Protein AF-A0A6M1KT67-F1 (afdb_monomer_lite)

Foldseek 3Di:
DVCLVVLLVQLLVLLVLCLVCLQAVPLVSLCSNLVSLVSLLVSLQVLADPQQRCLLNVLSVLVSVLSVVPRDPDPDDPPPPPPDDDAQDLVLLLVQLCSQFVSLLSSLVSCVVSGPLPQQDQDPVLVVVLVVQLCVLVVLLVVLLVLLVVQVVVPDDPDPPDNANDSSSLVSNLVRLSSQLNSLSVVLRSCVSVVLNLLSLLSNLSNVLSSVSSLVSNVVGPGPVSSDRDPVQVVVFVPDPPTPRSRVSVSSSSNSSSSSSNSCSSRVVVVVVPDDPD

Secondary structure (DSSP, 8-state):
-TTTTHHHHHHHHHHHHHHHHHHHT-GGGGHHHHHHHHHHHHHHHHH--SSSTTHHHHHHHHHHHHHHHHS-SS---S-----------HHHHHHHHHHHHHHHHHHHHHHHHHS--TT----HHHHHHHHHHHHHHHHHHHHHHHHHHHHHHHH--S-TT--PPPHHHHHHHHHHHHHHHHHHHHHHHHHHHTT-HHHHHHHHHHHHHHHHHHHHHHHTS---GGG-S-HHHHHHHTS-TTSTTHHHHHHHHHHHHHHHHHHHHHHHHHHTTS----

Sequence (278 aa):
MRYRPILPAAAGALAAAHVLGILTGVPLLRQAEVAALLLLAAYALTARSPDLPWALPVALTVLVVDAWITMPAEPADREWQVLRPGAVDPTLGFVTGLRLSWAALFLVLILLLTGRWRDARPGRFALAGAVLAATLVVGYAAVRLVEIHFAVRATQSPGPGDTGPSGVATVGAMLAPLALAVGAVVLAALLAGRRHRIAAGGAVLLVLVAVTHLDAALASLSLPSAAGPGVLLTAAFRANASLPASGPAVFAAVELAAYLLLVVGLLGRHSKRAEPVG

Radius of gyration: 20.53 Å; chains: 1; bounding box: 49×38×65 Å

Organism: NCBI:txid2499994

pLDDT: mean 79.12, std 18.05, range [28.39, 97.75]

Structure (mmCIF, N/CA/C/O backbone):
data_AF-A0A6M1KT67-F1
#
_entry.id   AF-A0A6M1KT67-F1
#
loop_
_atom_site.group_PDB
_atom_site.id
_atom_site.type_symbol
_atom_site.label_atom_id
_atom_site.label_alt_id
_atom_site.label_comp_id
_atom_site.label_asym_id
_atom_site.label_entity_id
_atom_site.label_seq_id
_atom_site.pdbx_PDB_ins_code
_atom_site.Cartn_x
_atom_site.Cartn_y
_atom_site.Cartn_z
_atom_site.occupancy
_atom_site.B_iso_or_equiv
_atom_site.auth_seq_id
_atom_site.auth_comp_id
_atom_site.auth_asym_id
_atom_site.auth_atom_id
_atom_site.pdbx_PDB_model_num
ATOM 1 N N . MET A 1 1 ? -7.184 13.133 27.666 1.00 54.88 1 MET A N 1
ATOM 2 C CA . MET A 1 1 ? -6.118 13.733 26.823 1.00 54.88 1 MET A CA 1
ATOM 3 C C . MET A 1 1 ? -6.748 14.524 25.681 1.00 54.88 1 MET A C 1
ATOM 5 O O . MET A 1 1 ? -7.225 13.924 24.725 1.00 54.88 1 MET A O 1
ATOM 9 N N . ARG A 1 2 ? -6.781 15.858 25.803 1.00 63.78 2 ARG A N 1
ATOM 10 C CA . ARG A 1 2 ? -7.519 16.792 24.925 1.00 63.78 2 ARG A CA 1
ATOM 11 C C . ARG A 1 2 ? -6.962 16.901 23.489 1.00 63.78 2 ARG A C 1
ATOM 13 O O . ARG A 1 2 ? -7.667 17.365 22.607 1.00 63.78 2 ARG A O 1
ATOM 20 N N . TYR A 1 3 ? -5.741 16.414 23.244 1.00 67.56 3 TYR A N 1
ATOM 21 C CA . TYR A 1 3 ? -5.026 16.552 21.963 1.00 67.56 3 TYR A CA 1
ATOM 22 C C . TYR A 1 3 ? -5.073 15.318 21.047 1.00 67.56 3 TYR A C 1
ATOM 24 O O . TYR A 1 3 ? -4.569 15.357 19.929 1.00 67.56 3 TYR A O 1
ATOM 32 N N . ARG A 1 4 ? -5.709 14.223 21.484 1.00 73.00 4 ARG A N 1
ATOM 33 C CA . ARG A 1 4 ? -5.827 12.982 20.696 1.00 73.00 4 ARG A CA 1
ATOM 34 C C . ARG A 1 4 ? -6.365 13.166 19.262 1.00 73.00 4 ARG A C 1
ATOM 36 O O . ARG A 1 4 ? -5.823 12.506 18.384 1.00 73.00 4 ARG A O 1
ATOM 43 N N . PRO A 1 5 ? -7.376 14.014 18.979 1.00 80.00 5 PRO A N 1
ATOM 44 C CA . PRO A 1 5 ? -7.859 14.195 17.606 1.00 80.00 5 PRO A CA 1
ATOM 45 C C . PRO A 1 5 ? -6.973 15.120 16.756 1.00 80.00 5 PRO A C 1
ATOM 47 O O . PRO A 1 5 ? -7.071 15.090 15.534 1.00 80.00 5 PRO A O 1
ATOM 50 N N . ILE A 1 6 ? -6.091 15.912 17.376 1.00 89.25 6 ILE A N 1
ATOM 51 C CA . ILE A 1 6 ? -5.221 16.861 16.665 1.00 89.25 6 ILE A CA 1
ATOM 52 C C . ILE A 1 6 ? -4.076 16.128 15.962 1.00 89.25 6 ILE A C 1
ATOM 54 O O . ILE A 1 6 ? -3.718 16.493 14.849 1.00 89.25 6 ILE A O 1
ATOM 58 N N . LEU A 1 7 ? -3.550 15.056 16.563 1.00 91.56 7 LEU A N 1
ATOM 59 C CA . LEU A 1 7 ? -2.448 14.272 15.994 1.00 91.56 7 LEU A CA 1
ATOM 60 C C . LEU A 1 7 ? -2.743 13.710 14.586 1.00 91.56 7 LEU A C 1
ATOM 62 O O . LEU A 1 7 ? -1.958 13.990 13.683 1.00 91.56 7 LEU A O 1
ATOM 66 N N . PRO A 1 8 ? -3.852 12.978 14.336 1.00 91.31 8 PRO A N 1
ATOM 67 C CA . PRO A 1 8 ? -4.143 12.472 12.994 1.00 91.31 8 PRO A CA 1
ATOM 68 C C . PRO A 1 8 ? -4.483 13.588 11.995 1.00 91.31 8 PRO A C 1
ATOM 70 O O . PRO A 1 8 ? -4.179 13.450 10.814 1.00 91.31 8 PRO A O 1
ATOM 73 N N . ALA A 1 9 ? -5.073 14.701 12.448 1.00 92.75 9 ALA A N 1
ATOM 74 C CA . ALA A 1 9 ? -5.339 15.854 11.587 1.00 92.75 9 ALA A CA 1
ATOM 75 C C . ALA A 1 9 ? -4.035 16.539 11.142 1.00 92.75 9 ALA A C 1
ATOM 77 O O . ALA A 1 9 ? -3.851 16.810 9.957 1.00 92.75 9 ALA A O 1
ATOM 78 N N . ALA A 1 10 ? -3.103 16.753 12.073 1.00 93.94 10 ALA A N 1
ATOM 79 C CA . ALA A 1 10 ? -1.781 17.296 11.782 1.00 93.94 10 ALA A CA 1
ATOM 80 C C . ALA A 1 10 ? -0.956 16.347 10.895 1.00 93.94 10 ALA A C 1
ATOM 82 O O . ALA A 1 10 ? -0.312 16.805 9.956 1.00 93.94 10 ALA A O 1
ATOM 83 N N . ALA A 1 11 ? -1.041 15.030 11.119 1.00 94.31 11 ALA A N 1
ATOM 84 C CA . ALA A 1 11 ? -0.435 14.038 10.230 1.00 94.31 11 ALA A CA 1
ATOM 85 C C . ALA A 1 11 ? -1.000 14.126 8.802 1.00 94.31 11 ALA A C 1
ATOM 87 O O . ALA A 1 11 ? -0.239 14.110 7.841 1.00 94.31 11 ALA A O 1
ATOM 88 N N . GLY A 1 12 ? -2.321 14.288 8.656 1.00 94.44 12 GLY A N 1
ATOM 89 C CA . GLY A 1 12 ? -2.962 14.505 7.356 1.00 94.44 12 GLY A CA 1
ATOM 90 C C . GLY A 1 12 ? -2.504 15.791 6.661 1.00 94.44 12 GLY A C 1
ATOM 91 O O . GLY A 1 12 ? -2.232 15.777 5.463 1.00 94.44 12 GLY A O 1
ATOM 92 N N . ALA A 1 13 ? -2.358 16.889 7.407 1.00 95.00 13 ALA A N 1
ATOM 93 C CA . ALA A 1 13 ? -1.845 18.149 6.870 1.00 95.00 13 ALA A CA 1
ATOM 94 C C . ALA A 1 13 ? -0.388 18.025 6.391 1.00 95.00 13 ALA A C 1
ATOM 96 O O . ALA A 1 13 ? -0.050 18.514 5.315 1.00 95.00 13 ALA A O 1
ATOM 97 N N . LEU A 1 14 ? 0.464 17.329 7.150 1.00 94.25 14 LEU A N 1
ATOM 98 C CA . LEU A 1 14 ? 1.851 17.069 6.761 1.00 94.25 14 LEU A CA 1
ATOM 99 C C . LEU A 1 14 ? 1.953 16.119 5.564 1.00 94.25 14 LEU A C 1
ATOM 101 O O . LEU A 1 14 ? 2.764 16.359 4.675 1.00 94.25 14 LEU A O 1
ATOM 105 N N . ALA A 1 15 ? 1.091 15.105 5.478 1.00 92.38 15 ALA A N 1
ATOM 106 C CA . ALA A 1 15 ? 1.007 14.253 4.297 1.00 92.38 15 ALA A CA 1
ATOM 107 C C . ALA A 1 15 ? 0.642 15.065 3.041 1.00 92.38 15 ALA A C 1
ATOM 109 O O . ALA A 1 15 ? 1.284 14.927 2.003 1.00 92.38 15 ALA A O 1
ATOM 110 N N . ALA A 1 16 ? -0.331 15.977 3.142 1.00 93.00 16 ALA A N 1
ATOM 111 C CA . ALA A 1 16 ? -0.674 16.880 2.044 1.00 93.00 16 ALA A CA 1
ATOM 112 C C . ALA A 1 16 ? 0.488 17.822 1.680 1.00 93.00 16 ALA A C 1
ATOM 114 O O . ALA A 1 16 ? 0.762 18.037 0.499 1.00 93.00 16 ALA A O 1
ATOM 115 N N . ALA A 1 17 ? 1.203 18.345 2.681 1.00 91.56 17 ALA A N 1
ATOM 116 C CA . ALA A 1 17 ? 2.388 19.171 2.469 1.00 91.56 17 ALA A CA 1
ATOM 117 C C . ALA A 1 17 ? 3.508 18.395 1.754 1.00 91.56 17 ALA A C 1
ATOM 119 O O . ALA A 1 17 ? 4.118 18.930 0.832 1.00 91.56 17 ALA A O 1
ATOM 120 N N . HIS A 1 18 ? 3.732 17.128 2.116 1.00 89.62 18 HIS A N 1
ATOM 121 C CA . HIS A 1 18 ? 4.683 16.244 1.443 1.00 89.62 18 HIS A CA 1
ATOM 122 C C . HIS A 1 18 ? 4.312 16.018 -0.029 1.00 89.62 18 HIS A C 1
ATOM 124 O O . HIS A 1 18 ? 5.144 16.219 -0.914 1.00 89.62 18 HIS A O 1
ATOM 130 N N . VAL A 1 19 ? 3.046 15.692 -0.309 1.00 87.00 19 VAL A N 1
ATOM 131 C CA . VAL A 1 19 ? 2.533 15.521 -1.681 1.00 87.00 19 VAL A CA 1
ATOM 132 C C . VAL A 1 19 ? 2.724 16.798 -2.501 1.00 87.00 19 VAL A C 1
ATOM 134 O O . VAL A 1 19 ? 3.195 16.742 -3.637 1.00 87.00 19 VAL A O 1
ATOM 137 N N . LEU A 1 20 ? 2.421 17.962 -1.920 1.00 87.31 20 LEU A N 1
ATOM 138 C CA . LEU A 1 20 ? 2.659 19.253 -2.564 1.00 87.31 20 LEU A CA 1
ATOM 139 C C . LEU A 1 20 ? 4.156 19.497 -2.808 1.00 87.31 20 LEU A C 1
ATOM 141 O O . LEU A 1 20 ? 4.532 20.001 -3.865 1.00 87.31 20 LEU A O 1
ATOM 145 N N . GLY A 1 21 ? 5.011 19.094 -1.870 1.00 83.50 21 GLY A N 1
ATOM 146 C CA . GLY A 1 21 ? 6.464 19.096 -2.014 1.00 83.50 21 GLY A CA 1
ATOM 147 C C . GLY A 1 21 ? 6.953 18.277 -3.201 1.00 83.50 21 GLY A C 1
ATOM 148 O O . GLY A 1 21 ? 7.792 18.754 -3.963 1.00 83.50 21 GLY A O 1
ATOM 149 N N . ILE A 1 22 ? 6.393 17.084 -3.414 1.00 80.75 22 ILE A N 1
ATOM 150 C CA . ILE A 1 22 ? 6.696 16.262 -4.592 1.00 80.75 22 ILE A CA 1
ATOM 151 C C . ILE A 1 22 ? 6.223 16.964 -5.868 1.00 80.75 22 ILE A C 1
ATOM 153 O O . ILE A 1 22 ? 7.010 17.105 -6.802 1.00 80.75 22 ILE A O 1
ATOM 157 N N . LEU A 1 23 ? 4.976 17.453 -5.899 1.00 82.56 23 LEU A N 1
ATOM 158 C CA . LEU A 1 23 ? 4.408 18.136 -7.070 1.00 82.56 23 LEU A CA 1
ATOM 159 C C . LEU A 1 23 ? 5.218 19.364 -7.495 1.00 82.56 23 LEU A C 1
ATOM 161 O O . LEU A 1 23 ? 5.348 19.628 -8.688 1.00 82.56 23 LEU A O 1
ATOM 165 N N . THR A 1 24 ? 5.734 20.114 -6.523 1.00 81.69 24 THR A N 1
ATOM 166 C CA . THR A 1 24 ? 6.454 21.379 -6.738 1.00 81.69 24 THR A CA 1
ATOM 167 C C . THR A 1 24 ? 7.973 21.216 -6.793 1.00 81.69 24 THR A C 1
ATOM 169 O O . THR A 1 24 ? 8.673 22.159 -7.150 1.00 81.69 24 THR A O 1
ATOM 172 N N . GLY A 1 25 ? 8.500 20.036 -6.451 1.00 73.75 25 GLY A N 1
ATOM 173 C CA . GLY A 1 25 ? 9.938 19.772 -6.386 1.00 73.75 25 GLY A CA 1
ATOM 174 C C . GLY A 1 25 ? 10.656 20.416 -5.192 1.00 73.75 25 GLY A C 1
ATOM 175 O O . GLY A 1 25 ? 11.883 20.491 -5.205 1.00 73.75 25 GLY A O 1
ATOM 176 N N . VAL A 1 26 ? 9.936 20.873 -4.161 1.00 77.56 26 VAL A N 1
ATOM 177 C CA . VAL A 1 26 ? 10.524 21.537 -2.985 1.00 77.56 26 VAL A CA 1
ATOM 178 C C . VAL A 1 26 ? 11.038 20.493 -1.976 1.00 77.56 26 VAL A C 1
ATOM 180 O O . VAL A 1 26 ? 10.234 19.766 -1.386 1.00 77.56 26 VAL A O 1
ATOM 183 N N . PRO A 1 27 ? 12.358 20.419 -1.707 1.00 65.75 27 PRO A N 1
ATOM 184 C CA . PRO A 1 27 ? 12.947 19.351 -0.895 1.00 65.75 27 PRO A CA 1
ATOM 185 C C . PRO A 1 27 ? 12.599 19.450 0.598 1.00 65.75 27 PRO A C 1
ATOM 187 O O . PRO A 1 27 ? 12.441 18.422 1.247 1.00 65.75 27 PRO A O 1
ATOM 190 N N . LEU A 1 28 ? 12.411 20.662 1.140 1.00 65.69 28 LEU A N 1
ATOM 191 C CA . LEU A 1 28 ? 12.072 20.880 2.558 1.00 65.69 28 LEU A CA 1
ATOM 192 C C . LEU A 1 28 ? 10.742 20.227 2.957 1.00 65.69 28 LEU A C 1
ATOM 194 O O . LEU A 1 28 ? 10.590 19.735 4.072 1.00 65.69 28 LEU A O 1
ATOM 198 N N . LEU A 1 29 ? 9.792 20.166 2.024 1.00 70.75 29 LEU A N 1
ATOM 199 C CA . LEU A 1 29 ? 8.493 19.537 2.242 1.00 70.75 29 LEU A CA 1
ATOM 200 C C . LEU A 1 29 ? 8.576 18.004 2.258 1.00 70.75 29 LEU A C 1
ATOM 202 O O . LEU A 1 29 ? 7.635 17.352 2.701 1.00 70.75 29 LEU A O 1
ATOM 206 N N . ARG A 1 30 ? 9.707 17.404 1.863 1.00 67.81 30 ARG A N 1
ATOM 207 C CA . ARG A 1 30 ? 9.882 15.947 1.923 1.00 6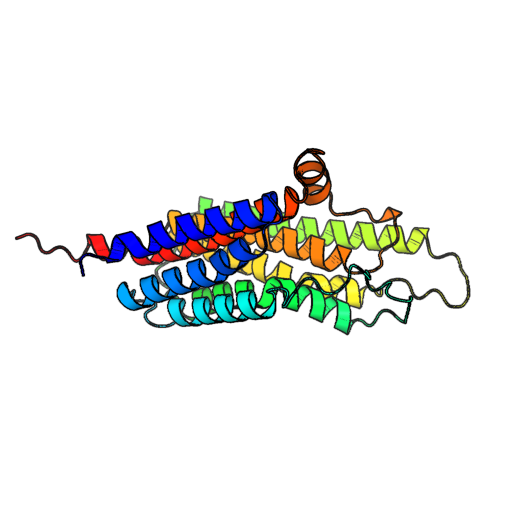7.81 30 ARG A CA 1
ATOM 208 C C . ARG A 1 30 ? 9.947 15.436 3.365 1.00 67.81 30 ARG A C 1
ATOM 210 O O . ARG A 1 30 ? 9.400 14.373 3.631 1.00 67.81 30 ARG A O 1
ATOM 217 N N . GLN A 1 31 ? 10.474 16.228 4.312 1.00 83.50 31 GLN A N 1
ATOM 218 C CA . GLN A 1 31 ? 10.525 15.852 5.741 1.00 83.50 31 GLN A CA 1
ATOM 219 C C . GLN A 1 31 ? 9.125 15.724 6.360 1.00 83.50 31 GLN A C 1
ATOM 221 O O . GLN A 1 31 ? 8.960 15.113 7.418 1.00 83.50 31 GLN A O 1
ATOM 226 N N . ALA A 1 32 ? 8.102 16.270 5.695 1.00 89.31 32 ALA A N 1
ATOM 227 C CA . ALA A 1 32 ? 6.729 16.196 6.162 1.00 89.31 32 ALA A CA 1
ATOM 228 C C . ALA A 1 32 ? 6.172 14.759 6.153 1.00 89.31 32 ALA A C 1
ATOM 230 O O . ALA A 1 32 ? 5.302 14.466 6.964 1.00 89.31 32 ALA A O 1
ATOM 231 N N . GLU A 1 33 ? 6.701 13.842 5.336 1.00 91.38 33 GLU A N 1
ATOM 232 C CA . GLU A 1 33 ? 6.336 12.418 5.401 1.00 91.38 33 GLU A CA 1
ATOM 233 C C . GLU A 1 33 ? 6.792 11.783 6.717 1.00 91.38 33 GLU A C 1
ATOM 235 O O . GLU A 1 33 ? 5.973 11.247 7.465 1.00 91.38 33 GLU A O 1
ATOM 240 N N . VAL A 1 34 ? 8.082 11.914 7.044 1.00 92.31 34 VAL A N 1
ATOM 241 C CA . VAL A 1 34 ? 8.655 11.400 8.296 1.00 92.31 34 VAL A CA 1
ATOM 242 C C . VAL A 1 34 ? 7.898 11.979 9.491 1.00 92.31 34 VAL A C 1
ATOM 244 O O . VAL A 1 34 ? 7.489 11.250 10.395 1.00 92.31 34 VAL A O 1
ATOM 247 N N . ALA A 1 35 ? 7.633 13.287 9.472 1.00 92.81 35 ALA A N 1
ATOM 248 C CA . ALA A 1 35 ? 6.866 13.950 10.518 1.00 92.81 35 ALA A CA 1
ATOM 249 C C . ALA A 1 35 ? 5.402 13.461 10.584 1.00 92.81 35 ALA A C 1
ATOM 251 O O . ALA A 1 35 ? 4.885 13.248 11.683 1.00 92.81 35 ALA A O 1
ATOM 252 N N . ALA A 1 36 ? 4.737 13.215 9.449 1.00 94.00 36 ALA A N 1
ATOM 253 C CA . ALA A 1 36 ? 3.389 12.646 9.415 1.00 94.00 36 ALA A CA 1
ATOM 254 C C . ALA A 1 36 ? 3.350 11.240 10.036 1.00 94.00 36 ALA A C 1
ATOM 256 O O . ALA A 1 36 ? 2.488 10.955 10.872 1.00 94.00 36 ALA A O 1
ATOM 257 N N . LEU A 1 37 ? 4.311 10.380 9.689 1.00 94.94 37 LEU A N 1
ATOM 258 C CA . LEU A 1 37 ? 4.431 9.029 10.239 1.00 94.94 37 LEU A CA 1
ATOM 259 C C . LEU A 1 37 ? 4.756 9.048 11.742 1.00 94.94 37 LEU A C 1
ATOM 261 O O . LEU A 1 37 ? 4.156 8.291 12.508 1.00 94.94 37 LEU A O 1
ATOM 265 N N . LEU A 1 38 ? 5.621 9.961 12.196 1.00 95.44 38 LEU A N 1
ATOM 266 C CA . LEU A 1 38 ? 5.900 10.175 13.621 1.00 95.44 38 LEU A CA 1
ATOM 267 C C . LEU A 1 38 ? 4.650 10.624 14.390 1.00 95.44 38 LEU A C 1
ATOM 269 O O . LEU A 1 38 ? 4.385 10.117 15.483 1.00 95.44 38 LEU A O 1
ATOM 273 N N . LEU A 1 39 ? 3.842 11.525 13.822 1.00 94.94 39 LEU A N 1
ATOM 274 C CA . LEU A 1 39 ? 2.571 11.929 14.428 1.00 94.94 39 LEU A CA 1
ATOM 275 C C . LEU A 1 39 ? 1.567 10.773 14.484 1.00 94.94 39 LEU A C 1
ATOM 277 O O . LEU A 1 39 ? 0.855 10.637 15.484 1.00 94.94 39 LEU A O 1
ATOM 281 N N . LEU A 1 40 ? 1.529 9.904 13.468 1.00 94.00 40 LEU A N 1
ATOM 282 C CA . LEU A 1 40 ? 0.718 8.685 13.511 1.00 94.00 40 LEU A CA 1
ATOM 283 C C . LEU A 1 40 ? 1.212 7.706 14.577 1.00 94.00 40 LEU A C 1
ATOM 285 O O . LEU A 1 40 ? 0.391 7.127 15.292 1.00 94.00 40 LEU A O 1
ATOM 289 N N . ALA A 1 41 ? 2.528 7.550 14.738 1.00 93.38 41 ALA A N 1
ATOM 290 C CA . ALA A 1 41 ? 3.113 6.715 15.783 1.00 93.38 41 ALA A CA 1
ATOM 291 C C . ALA A 1 41 ? 2.773 7.259 17.178 1.00 93.38 41 ALA A C 1
ATOM 293 O O . ALA A 1 41 ? 2.311 6.513 18.045 1.00 93.38 41 ALA A O 1
ATOM 294 N N . ALA A 1 42 ? 2.893 8.574 17.380 1.00 92.69 42 ALA A N 1
ATOM 295 C CA . ALA A 1 42 ? 2.477 9.248 18.607 1.00 92.69 42 ALA A CA 1
ATOM 296 C C . ALA A 1 42 ? 0.969 9.080 18.869 1.00 92.69 42 ALA A C 1
ATOM 298 O O . ALA A 1 42 ? 0.547 8.822 20.002 1.00 92.69 42 ALA A O 1
ATOM 299 N N . TYR A 1 43 ? 0.136 9.161 17.828 1.00 92.06 43 TYR A N 1
ATOM 300 C CA . TYR A 1 43 ? -1.294 8.886 17.944 1.00 92.06 43 TYR A CA 1
ATOM 301 C C . TYR A 1 43 ? -1.558 7.433 18.359 1.00 92.06 43 TYR A C 1
ATOM 303 O O . TYR A 1 43 ? -2.332 7.196 19.285 1.00 92.06 43 TYR A O 1
ATOM 311 N N . ALA A 1 44 ? -0.865 6.457 17.770 1.00 91.19 44 ALA A N 1
ATOM 312 C CA . ALA A 1 44 ? -0.986 5.051 18.150 1.00 91.19 44 ALA A CA 1
ATOM 313 C C . ALA A 1 44 ? -0.557 4.790 19.604 1.00 91.19 44 ALA A C 1
ATOM 315 O O . ALA A 1 44 ? -1.265 4.100 20.344 1.00 91.19 44 ALA A O 1
ATOM 316 N N . LEU A 1 45 ? 0.543 5.406 20.047 1.00 90.88 45 LEU A N 1
ATOM 317 C CA . LEU A 1 45 ? 1.047 5.310 21.420 1.00 90.88 45 LEU A CA 1
ATOM 318 C C . LEU A 1 45 ? 0.115 5.945 22.451 1.00 90.88 45 LEU A C 1
ATOM 320 O O . LEU A 1 45 ? 0.024 5.451 23.575 1.00 90.88 45 LEU A O 1
ATOM 324 N N . THR A 1 46 ? -0.565 7.032 22.087 1.00 89.00 46 THR A N 1
ATOM 325 C CA . THR A 1 46 ? -1.479 7.739 22.992 1.00 89.00 46 THR A CA 1
ATOM 326 C C . THR A 1 46 ? -2.885 7.163 22.965 1.00 89.00 46 THR A C 1
ATOM 328 O O . THR A 1 46 ? -3.569 7.244 23.981 1.00 89.00 46 THR A O 1
ATOM 331 N N . ALA A 1 47 ? -3.348 6.598 21.847 1.00 84.50 47 ALA A N 1
ATOM 332 C CA . ALA A 1 47 ? -4.693 6.046 21.696 1.00 84.50 47 ALA A CA 1
ATOM 333 C C . ALA A 1 47 ? -4.812 4.576 22.127 1.00 84.50 47 ALA A C 1
ATOM 335 O O . ALA A 1 47 ? -5.907 4.214 22.545 1.00 84.50 47 ALA A O 1
ATOM 336 N N . ARG A 1 48 ? -3.722 3.785 22.034 1.00 78.75 48 ARG A N 1
ATOM 337 C CA . ARG A 1 48 ? -3.574 2.340 22.345 1.00 78.75 48 ARG A CA 1
ATOM 338 C C . ARG A 1 48 ? -4.858 1.511 22.248 1.00 78.75 48 ARG A C 1
ATOM 340 O O . ARG A 1 48 ? -5.715 1.550 23.127 1.00 78.75 48 ARG A O 1
ATOM 347 N N . SER A 1 49 ? -4.946 0.655 21.231 1.00 75.25 49 SER A N 1
ATOM 348 C CA . SER A 1 49 ? -5.979 -0.384 21.211 1.00 75.25 49 SER A CA 1
ATOM 349 C C . SER A 1 49 ? -5.617 -1.513 22.190 1.00 75.25 49 SER A C 1
ATOM 351 O O . SER A 1 49 ? -4.466 -1.950 22.183 1.00 75.25 49 SER A O 1
ATOM 353 N N . PRO A 1 50 ? -6.568 -2.027 22.993 1.00 72.62 50 PRO A N 1
ATOM 354 C CA . PRO A 1 50 ? -6.328 -3.181 23.863 1.00 72.62 50 PRO A CA 1
ATOM 355 C C . PRO A 1 50 ? -5.971 -4.452 23.079 1.00 72.62 50 PRO A C 1
ATOM 357 O O . PRO A 1 50 ? -5.259 -5.307 23.596 1.00 72.62 50 PRO A O 1
ATOM 360 N N . ASP A 1 51 ? -6.414 -4.558 21.824 1.00 74.69 51 ASP A N 1
ATOM 361 C CA . ASP A 1 51 ? -6.130 -5.716 20.974 1.00 74.69 51 ASP A CA 1
ATOM 362 C C . ASP A 1 51 ? -4.727 -5.663 20.351 1.00 74.69 51 ASP A C 1
ATOM 364 O O . ASP A 1 51 ? -4.150 -6.705 20.053 1.00 74.69 51 ASP A O 1
ATOM 368 N N . LEU A 1 52 ? -4.185 -4.459 20.137 1.00 77.19 52 LEU A N 1
ATOM 369 C CA . LEU A 1 52 ? -2.954 -4.196 19.378 1.00 77.19 52 LEU A CA 1
ATOM 370 C C . LEU A 1 52 ? -2.120 -3.082 20.052 1.00 77.19 52 LEU A C 1
ATOM 372 O O . LEU A 1 52 ? -1.852 -2.053 19.425 1.00 77.19 52 LEU A O 1
ATOM 376 N N . PRO A 1 53 ? -1.720 -3.227 21.331 1.00 80.44 53 PRO A N 1
ATOM 377 C CA . PRO A 1 53 ? -1.153 -2.112 22.094 1.00 80.44 53 PRO A CA 1
ATOM 378 C C . PRO A 1 53 ? 0.219 -1.661 21.575 1.00 80.44 53 PRO A C 1
ATOM 380 O O . PRO A 1 53 ? 0.539 -0.478 21.659 1.00 80.44 53 PRO A O 1
ATOM 383 N N . TRP A 1 54 ? 1.002 -2.591 21.019 1.00 88.62 54 TRP A N 1
ATOM 384 C CA . TRP A 1 54 ? 2.373 -2.346 20.554 1.00 88.62 54 TRP A CA 1
ATOM 385 C C . TRP A 1 54 ? 2.586 -2.604 19.068 1.00 88.62 54 TRP A C 1
ATOM 387 O O . TRP A 1 54 ? 3.467 -1.996 18.471 1.00 88.62 54 TRP A O 1
ATOM 397 N N . ALA A 1 55 ? 1.752 -3.443 18.456 1.00 90.12 55 ALA A N 1
ATOM 398 C CA . ALA A 1 55 ? 1.865 -3.801 17.048 1.00 90.12 55 ALA A CA 1
ATOM 399 C C . ALA A 1 55 ? 1.857 -2.571 16.128 1.00 90.12 55 ALA A C 1
ATOM 401 O O . ALA A 1 55 ? 2.741 -2.410 15.293 1.00 90.12 55 ALA A O 1
ATOM 402 N N . LEU A 1 56 ? 0.887 -1.673 16.318 1.00 91.50 56 LEU A N 1
ATOM 403 C CA . LEU A 1 56 ? 0.739 -0.505 15.455 1.00 91.50 56 LEU A CA 1
ATOM 404 C C . LEU A 1 56 ? 1.879 0.519 15.637 1.00 91.50 56 LEU A C 1
ATOM 406 O O . LEU A 1 56 ? 2.447 0.915 14.624 1.00 91.50 56 LEU A O 1
ATOM 410 N N . PRO A 1 57 ? 2.284 0.909 16.865 1.00 91.88 57 PRO A N 1
ATOM 411 C CA . PRO A 1 57 ? 3.479 1.731 17.057 1.00 91.88 57 PRO A CA 1
ATOM 412 C C . PRO A 1 57 ? 4.747 1.132 16.440 1.00 91.88 57 PRO A C 1
ATOM 414 O O . PRO A 1 57 ? 5.450 1.840 15.731 1.00 91.88 57 PRO A O 1
ATOM 417 N N . VAL A 1 58 ? 5.013 -0.163 16.657 1.00 93.50 58 VAL A N 1
ATOM 418 C CA . VAL A 1 58 ? 6.213 -0.840 16.129 1.00 93.50 58 VAL A CA 1
ATOM 419 C C . VAL A 1 58 ? 6.226 -0.823 14.603 1.00 93.50 58 VAL A C 1
ATOM 421 O O . VAL A 1 58 ? 7.238 -0.481 13.997 1.00 93.50 58 VAL A O 1
ATOM 424 N N . ALA A 1 59 ? 5.096 -1.140 13.974 1.00 93.50 59 ALA A N 1
ATOM 425 C CA . ALA A 1 59 ? 4.988 -1.103 12.524 1.00 93.50 59 ALA A CA 1
ATOM 426 C C . ALA A 1 59 ? 5.176 0.312 11.952 1.00 93.50 59 ALA A C 1
ATOM 428 O O . ALA A 1 59 ? 5.850 0.481 10.940 1.00 93.50 59 ALA A O 1
ATOM 429 N N . LEU A 1 60 ? 4.634 1.338 12.616 1.00 94.31 60 LEU A N 1
ATOM 430 C CA . LEU A 1 60 ? 4.827 2.732 12.208 1.00 94.31 60 LEU A CA 1
ATOM 431 C C . LEU A 1 60 ? 6.281 3.183 12.373 1.00 94.31 60 LEU A C 1
ATOM 433 O O . LEU A 1 60 ? 6.775 3.921 11.531 1.00 94.31 60 LEU A O 1
ATOM 437 N N . THR A 1 61 ? 6.992 2.721 13.405 1.00 94.62 61 THR A N 1
ATOM 438 C CA . THR A 1 61 ? 8.431 2.988 13.543 1.00 94.62 61 THR A CA 1
ATOM 439 C C . THR A 1 61 ? 9.221 2.423 12.367 1.00 94.62 61 THR A C 1
ATOM 441 O O . THR A 1 61 ? 10.132 3.085 11.886 1.00 94.62 61 THR A O 1
ATOM 444 N N . VAL A 1 62 ? 8.850 1.245 11.861 1.00 95.00 62 VAL A N 1
ATOM 445 C CA . VAL A 1 62 ? 9.489 0.681 10.666 1.00 95.00 62 VAL A CA 1
ATOM 446 C C . VAL A 1 62 ? 9.239 1.541 9.425 1.00 95.00 62 VAL A C 1
ATOM 448 O O . VAL A 1 62 ? 10.192 1.812 8.703 1.00 95.00 62 VAL A O 1
ATOM 451 N N . LEU A 1 63 ? 8.019 2.053 9.224 1.00 94.12 63 LEU A N 1
ATOM 452 C CA . LEU A 1 63 ? 7.744 3.012 8.141 1.00 94.12 63 LEU A CA 1
ATOM 453 C C . LEU A 1 63 ? 8.544 4.312 8.299 1.00 94.12 63 LEU A C 1
ATOM 455 O O . LEU A 1 63 ? 9.036 4.846 7.318 1.00 94.12 63 LEU A O 1
ATOM 459 N N . VAL A 1 64 ? 8.696 4.826 9.525 1.00 94.56 64 VAL A N 1
ATOM 460 C CA . VAL A 1 64 ? 9.515 6.024 9.792 1.00 94.56 64 VAL A CA 1
ATOM 461 C C . VAL A 1 64 ? 10.973 5.779 9.408 1.00 94.56 64 VAL A C 1
ATOM 463 O O . VAL A 1 64 ? 11.592 6.639 8.789 1.00 94.56 64 VAL A O 1
ATOM 466 N N . VAL A 1 65 ? 11.524 4.620 9.780 1.00 93.19 65 VAL A N 1
ATOM 467 C CA . VAL A 1 65 ? 12.900 4.239 9.436 1.00 93.19 65 VAL A CA 1
ATOM 468 C C . VAL A 1 65 ? 13.059 4.107 7.924 1.00 93.19 65 VAL A C 1
ATOM 470 O O . VAL A 1 65 ? 14.035 4.610 7.377 1.00 93.19 65 VAL A O 1
ATOM 473 N N . ASP A 1 66 ? 12.099 3.483 7.249 1.00 91.25 66 ASP A N 1
ATOM 474 C CA . ASP A 1 66 ? 12.105 3.360 5.793 1.00 91.25 66 ASP A CA 1
ATOM 475 C C . ASP A 1 66 ? 12.040 4.720 5.089 1.00 91.25 66 ASP A C 1
ATOM 477 O O . ASP A 1 66 ? 12.908 5.032 4.275 1.00 91.25 66 ASP A O 1
ATOM 481 N N . ALA A 1 67 ? 11.088 5.574 5.473 1.00 88.19 67 ALA A N 1
ATOM 482 C CA . ALA A 1 67 ? 10.955 6.932 4.947 1.00 88.19 67 ALA A CA 1
ATOM 483 C C . ALA A 1 67 ? 12.221 7.767 5.190 1.00 88.19 67 ALA A C 1
ATOM 485 O O . ALA A 1 67 ? 12.627 8.556 4.343 1.00 88.19 67 ALA A O 1
ATOM 486 N N . TRP A 1 68 ? 12.885 7.577 6.334 1.00 87.44 68 TRP A N 1
ATOM 487 C CA . TRP A 1 68 ? 14.155 8.236 6.633 1.00 87.44 68 TRP A CA 1
ATOM 488 C C . TRP A 1 68 ? 15.302 7.741 5.741 1.00 87.44 68 TRP A C 1
ATOM 490 O O . TRP A 1 68 ? 16.070 8.551 5.232 1.00 87.44 68 TRP A O 1
ATOM 500 N N . ILE A 1 69 ? 15.424 6.425 5.534 1.00 83.12 69 ILE A N 1
ATOM 501 C CA . ILE A 1 69 ? 16.486 5.819 4.709 1.00 83.12 69 ILE A CA 1
ATOM 502 C C . ILE A 1 69 ? 16.306 6.159 3.225 1.00 83.12 69 ILE A C 1
ATOM 504 O O . ILE A 1 69 ? 17.288 6.355 2.511 1.00 83.12 69 ILE A O 1
ATOM 508 N N . THR A 1 70 ? 15.062 6.211 2.753 1.00 76.94 70 THR A N 1
ATOM 509 C CA . THR A 1 70 ? 14.721 6.513 1.353 1.00 76.94 70 THR A CA 1
ATOM 510 C C . THR A 1 70 ? 14.728 8.012 1.050 1.00 76.94 70 THR A C 1
ATOM 512 O O . THR A 1 70 ? 14.656 8.414 -0.115 1.00 76.94 70 THR A O 1
ATOM 515 N N . MET A 1 71 ? 14.884 8.850 2.077 1.00 72.75 71 MET A N 1
ATOM 516 C CA . MET A 1 71 ? 15.013 10.286 1.925 1.00 72.75 71 MET A CA 1
ATOM 517 C C . MET A 1 71 ? 16.353 10.637 1.252 1.00 72.75 71 MET A C 1
ATOM 519 O O . MET A 1 71 ? 17.413 10.287 1.773 1.00 72.75 71 MET A O 1
ATOM 523 N N . PRO A 1 72 ? 16.365 11.337 0.103 1.00 58.88 72 PRO A N 1
ATOM 524 C CA . PRO A 1 72 ? 17.620 11.707 -0.542 1.00 58.88 72 PRO A CA 1
ATOM 525 C C . PRO A 1 72 ? 18.378 12.718 0.325 1.00 58.88 72 PRO A C 1
ATOM 527 O O . PRO A 1 72 ? 17.814 13.741 0.716 1.00 58.88 72 PRO A O 1
ATOM 530 N N . ALA A 1 73 ? 19.648 12.421 0.613 1.00 49.25 73 ALA A N 1
ATOM 531 C CA . ALA A 1 73 ? 20.457 13.160 1.581 1.00 49.25 73 ALA A CA 1
ATOM 532 C C . ALA A 1 73 ? 20.823 14.592 1.146 1.00 49.25 73 ALA A C 1
ATOM 534 O O . ALA A 1 73 ? 21.072 15.420 2.007 1.00 49.25 73 ALA A O 1
ATOM 535 N N . GLU A 1 74 ? 20.829 14.903 -0.151 1.00 46.16 74 GLU A N 1
ATOM 536 C CA . GLU A 1 74 ? 21.066 16.230 -0.745 1.00 46.16 74 GLU A CA 1
ATOM 537 C C . GLU A 1 74 ? 20.851 16.106 -2.271 1.00 46.16 74 GLU A C 1
ATOM 539 O O . 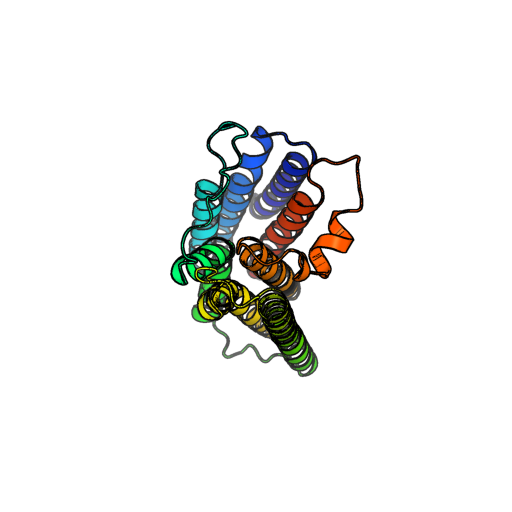GLU A 1 74 ? 20.624 14.982 -2.743 1.00 46.16 74 GLU A O 1
ATOM 544 N N . PRO A 1 75 ? 20.867 17.188 -3.082 1.00 44.09 75 PRO A N 1
ATOM 545 C CA . PRO A 1 75 ? 20.816 17.065 -4.534 1.00 44.09 75 PRO A CA 1
ATOM 546 C C . PRO A 1 75 ? 22.173 16.556 -5.031 1.00 44.09 75 PRO A C 1
ATOM 548 O O . PRO A 1 75 ? 22.947 17.301 -5.622 1.00 44.09 75 PRO A O 1
ATOM 551 N N . ALA A 1 76 ? 22.470 15.287 -4.756 1.00 38.25 76 ALA A N 1
ATOM 552 C CA . ALA A 1 76 ? 23.564 14.592 -5.396 1.00 38.25 76 ALA A CA 1
ATOM 553 C C . ALA A 1 76 ? 23.297 14.619 -6.900 1.00 38.25 76 ALA A C 1
ATOM 555 O O . ALA A 1 76 ? 22.189 14.331 -7.363 1.00 38.25 76 ALA A O 1
ATOM 556 N N . ASP A 1 77 ? 24.318 15.080 -7.601 1.00 32.81 77 ASP A N 1
ATOM 557 C CA . ASP A 1 77 ? 24.440 15.271 -9.029 1.00 32.81 77 ASP A CA 1
ATOM 558 C C . ASP A 1 77 ? 23.509 14.404 -9.881 1.00 32.81 77 ASP A C 1
ATOM 560 O O .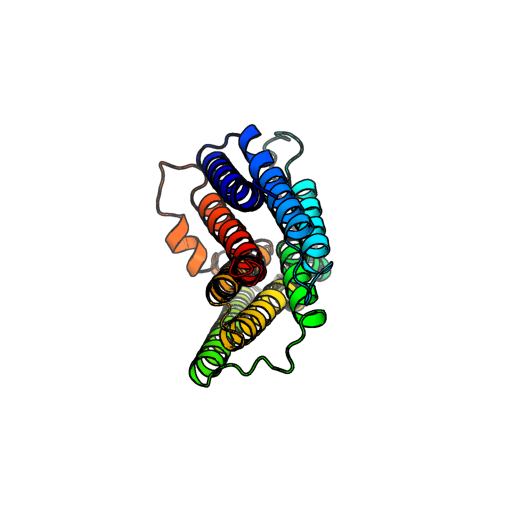 ASP A 1 77 ? 23.374 13.194 -9.700 1.00 32.81 77 ASP A O 1
ATOM 564 N N . ARG A 1 78 ? 22.901 15.049 -10.884 1.00 34.31 78 ARG A N 1
ATOM 565 C CA . ARG A 1 78 ? 22.084 14.451 -11.955 1.00 34.31 78 ARG A CA 1
ATOM 566 C C . ARG A 1 78 ? 22.867 13.482 -12.855 1.00 34.31 78 ARG A C 1
ATOM 568 O O . ARG A 1 78 ? 22.522 13.321 -14.024 1.00 34.31 78 ARG A O 1
ATOM 575 N N . GLU A 1 79 ? 23.897 12.821 -12.354 1.00 32.16 79 GLU A N 1
ATOM 576 C CA . GLU A 1 79 ? 24.429 11.629 -12.985 1.00 32.16 79 GLU A CA 1
ATOM 577 C C . GLU A 1 79 ? 23.488 10.482 -12.644 1.00 32.16 79 GLU A C 1
ATOM 579 O O . GLU A 1 79 ? 23.670 9.720 -11.696 1.00 32.16 79 GLU A O 1
ATOM 584 N N . TRP A 1 80 ? 22.427 10.383 -13.449 1.00 31.84 80 TRP A N 1
ATOM 585 C CA . TRP A 1 80 ? 21.764 9.115 -13.690 1.00 31.84 80 TRP A CA 1
ATOM 586 C C . TRP A 1 80 ? 22.862 8.081 -13.887 1.00 31.84 80 TRP A C 1
ATOM 588 O O . TRP A 1 80 ? 23.559 8.109 -14.902 1.00 31.84 80 TRP A O 1
ATOM 598 N N . GLN A 1 81 ? 23.054 7.220 -12.890 1.00 28.39 81 GLN A N 1
ATOM 599 C CA . GLN A 1 81 ? 23.933 6.074 -13.002 1.00 28.39 81 GLN A CA 1
ATOM 600 C C . GLN A 1 81 ? 23.413 5.258 -14.180 1.00 28.39 81 GLN A C 1
ATOM 602 O O . GLN A 1 81 ? 22.441 4.511 -14.070 1.00 28.39 81 GLN A O 1
ATOM 607 N N . VAL A 1 82 ? 24.035 5.460 -15.340 1.00 32.53 82 VAL A N 1
ATOM 608 C CA . VAL A 1 82 ? 23.906 4.583 -16.490 1.00 32.53 82 VAL A CA 1
ATOM 609 C C . VAL A 1 82 ? 24.466 3.256 -16.007 1.00 32.53 82 VAL A C 1
ATOM 611 O O . VAL A 1 82 ? 25.682 3.056 -15.977 1.00 32.53 82 VAL A O 1
ATOM 614 N N . LEU A 1 83 ? 23.569 2.382 -15.545 1.00 35.62 83 LEU A N 1
ATOM 615 C CA . LEU A 1 83 ? 23.868 0.984 -15.295 1.00 35.62 83 LEU A CA 1
ATOM 616 C C . LEU A 1 83 ? 24.500 0.444 -16.577 1.00 35.62 83 LEU A C 1
ATOM 618 O O . LEU A 1 83 ? 23.828 0.266 -17.593 1.00 35.62 83 LEU A O 1
ATOM 622 N N . ARG A 1 84 ? 25.820 0.234 -16.545 1.00 33.34 84 ARG A N 1
ATOM 623 C CA . ARG A 1 84 ? 26.499 -0.543 -17.578 1.00 33.34 84 ARG A CA 1
ATOM 624 C C . ARG A 1 84 ? 25.864 -1.936 -17.559 1.00 33.34 84 ARG A C 1
ATOM 626 O O . ARG A 1 84 ? 25.727 -2.487 -16.466 1.00 33.34 84 ARG A O 1
ATOM 633 N N . PRO A 1 85 ? 25.474 -2.497 -18.715 1.00 36.09 85 PRO A N 1
ATOM 634 C CA . PRO A 1 85 ? 24.884 -3.826 -18.775 1.00 36.09 85 PRO A CA 1
ATOM 635 C C . PRO A 1 85 ? 25.924 -4.850 -18.306 1.00 36.09 85 PRO A C 1
ATOM 637 O O . PRO A 1 85 ? 26.837 -5.226 -19.036 1.00 36.09 85 PRO A O 1
ATOM 640 N N . GLY A 1 86 ? 25.826 -5.227 -17.035 1.00 42.56 86 GLY A N 1
ATOM 641 C CA . GLY A 1 86 ? 26.467 -6.394 -16.447 1.00 42.56 86 GLY A CA 1
ATOM 642 C C . GLY A 1 86 ? 25.440 -7.512 -16.301 1.00 42.56 86 GLY A C 1
ATOM 643 O O . GLY A 1 86 ? 24.237 -7.263 -16.387 1.00 42.56 86 GLY A O 1
ATOM 644 N N . ALA A 1 87 ? 25.919 -8.740 -16.094 1.00 46.38 87 ALA A N 1
ATOM 645 C CA . ALA A 1 87 ? 25.076 -9.922 -15.931 1.00 46.38 87 ALA A CA 1
ATOM 646 C C . ALA A 1 87 ? 23.917 -9.652 -14.955 1.00 46.38 87 ALA A C 1
ATOM 648 O O . ALA A 1 87 ? 24.136 -9.181 -13.838 1.00 46.38 87 ALA A O 1
ATOM 649 N N . VAL A 1 88 ? 22.684 -9.931 -15.390 1.00 54.81 88 VAL A N 1
ATOM 650 C CA . VAL A 1 88 ? 21.482 -9.699 -14.582 1.00 54.81 88 VAL A CA 1
ATOM 651 C C . VAL A 1 88 ? 21.491 -10.654 -13.389 1.00 54.81 88 VAL A C 1
ATOM 653 O O . VAL A 1 88 ? 21.151 -11.831 -13.515 1.00 54.81 88 VAL A O 1
ATOM 656 N N . ASP A 1 89 ? 21.887 -10.139 -12.228 1.00 63.84 89 ASP A N 1
ATOM 657 C CA . ASP A 1 89 ? 21.892 -10.888 -10.978 1.00 63.84 89 ASP A CA 1
ATOM 658 C C . ASP A 1 89 ? 20.440 -11.090 -10.489 1.00 63.84 89 ASP A C 1
ATOM 660 O O . ASP A 1 89 ? 19.728 -10.112 -10.231 1.00 63.84 89 ASP A O 1
ATOM 664 N N . PRO A 1 90 ? 19.960 -12.342 -10.354 1.00 63.44 90 PRO A N 1
ATOM 665 C CA . PRO A 1 90 ? 18.609 -12.623 -9.873 1.00 63.44 90 PRO A CA 1
ATOM 666 C C . PRO A 1 90 ? 18.344 -12.095 -8.460 1.00 63.44 90 PRO A C 1
ATOM 668 O O . PRO A 1 90 ? 17.192 -11.815 -8.120 1.00 63.44 90 PRO A O 1
ATOM 671 N N . THR A 1 91 ? 19.387 -11.909 -7.647 1.00 75.25 91 THR A N 1
ATOM 672 C CA . THR A 1 91 ? 19.248 -11.320 -6.314 1.00 75.25 91 THR A CA 1
ATOM 673 C C . THR A 1 91 ? 18.888 -9.838 -6.382 1.00 75.25 91 THR A C 1
ATOM 675 O O . THR A 1 91 ? 18.110 -9.379 -5.547 1.00 75.25 91 THR A O 1
ATOM 678 N N . LEU A 1 92 ? 19.339 -9.104 -7.407 1.00 76.12 92 LEU A N 1
ATOM 679 C CA . LEU A 1 92 ? 19.016 -7.684 -7.572 1.00 76.12 92 LEU A CA 1
ATOM 680 C C . LEU A 1 92 ? 17.525 -7.461 -7.805 1.00 76.12 92 LEU A C 1
ATOM 682 O O . LEU A 1 92 ? 16.954 -6.552 -7.211 1.00 76.12 92 LEU A O 1
ATOM 686 N N . GLY A 1 93 ? 16.875 -8.310 -8.608 1.00 76.69 93 GLY A N 1
ATOM 687 C CA . GLY A 1 93 ? 15.429 -8.228 -8.821 1.00 76.69 93 GLY A CA 1
ATOM 688 C C . GLY A 1 93 ? 14.667 -8.348 -7.502 1.00 76.69 93 GLY A C 1
ATOM 689 O O . GLY A 1 93 ? 13.905 -7.451 -7.137 1.00 76.69 93 GLY A O 1
ATOM 690 N N . PHE A 1 94 ? 14.942 -9.413 -6.742 1.00 83.44 94 PHE A N 1
ATOM 691 C CA . PHE A 1 94 ? 14.337 -9.626 -5.426 1.00 83.44 94 PHE A CA 1
ATOM 692 C C . PHE A 1 94 ? 14.626 -8.480 -4.450 1.00 83.44 94 PHE A C 1
ATOM 694 O O . PHE A 1 94 ? 13.703 -7.977 -3.811 1.00 83.44 94 PHE A O 1
ATOM 701 N N . VAL A 1 95 ? 15.884 -8.037 -4.354 1.00 85.44 95 VAL A N 1
ATOM 702 C CA . VAL A 1 95 ? 16.288 -6.939 -3.466 1.00 85.44 95 VAL A CA 1
ATOM 703 C C . VAL A 1 95 ? 15.567 -5.646 -3.830 1.00 85.44 95 VAL A C 1
ATOM 705 O O . VAL A 1 95 ? 15.125 -4.947 -2.923 1.00 85.44 95 VAL A O 1
ATOM 708 N N . THR A 1 96 ? 15.391 -5.333 -5.113 1.00 81.25 96 THR A N 1
ATOM 709 C CA . THR A 1 96 ? 14.667 -4.127 -5.532 1.00 81.25 96 THR A CA 1
ATOM 710 C C . THR A 1 96 ? 13.187 -4.207 -5.177 1.00 81.25 96 THR A C 1
ATOM 712 O O . THR A 1 96 ? 12.660 -3.290 -4.548 1.00 81.25 96 THR A O 1
ATOM 715 N N . GLY A 1 97 ? 12.523 -5.322 -5.498 1.00 79.88 97 GLY A N 1
ATOM 716 C CA . GLY A 1 97 ? 11.124 -5.535 -5.120 1.00 79.88 97 GLY A CA 1
ATOM 717 C C . GLY A 1 97 ? 10.906 -5.472 -3.608 1.00 79.88 97 GLY A C 1
ATOM 718 O O . GLY A 1 97 ? 9.947 -4.859 -3.132 1.00 79.88 97 GLY A O 1
ATOM 719 N N . LEU A 1 98 ? 11.827 -6.059 -2.841 1.00 88.69 98 LEU A N 1
ATOM 720 C CA . LEU A 1 98 ? 11.817 -6.003 -1.385 1.00 88.69 98 LEU A CA 1
ATOM 721 C C . LEU A 1 98 ? 12.047 -4.576 -0.882 1.00 88.69 98 LEU A C 1
ATOM 723 O O . LEU A 1 98 ? 11.245 -4.095 -0.095 1.00 88.69 98 LEU A O 1
ATOM 727 N N . ARG A 1 99 ? 13.074 -3.866 -1.361 1.00 88.69 99 ARG A N 1
ATOM 728 C CA . ARG A 1 99 ? 13.361 -2.476 -0.963 1.00 88.69 99 ARG A CA 1
ATOM 729 C C . ARG A 1 99 ? 12.176 -1.541 -1.171 1.00 88.69 99 ARG A C 1
ATOM 731 O O . ARG A 1 99 ? 11.967 -0.673 -0.341 1.00 88.69 99 ARG A O 1
ATOM 738 N N . LEU A 1 100 ? 11.395 -1.738 -2.230 1.00 84.56 100 LEU A N 1
ATOM 739 C CA . LEU A 1 100 ? 10.210 -0.919 -2.494 1.00 84.56 100 LEU A CA 1
ATOM 740 C C . LEU A 1 100 ? 9.040 -1.228 -1.553 1.00 84.56 100 LEU A C 1
ATOM 742 O O . LEU A 1 100 ? 8.211 -0.367 -1.313 1.00 84.56 100 LEU A O 1
ATOM 746 N N . SER A 1 101 ? 8.923 -2.457 -1.046 1.00 91.69 101 SER A N 1
ATOM 747 C CA . SER A 1 101 ? 7.690 -2.915 -0.388 1.00 91.69 101 SER A CA 1
ATOM 748 C C . SER A 1 101 ? 7.861 -3.397 1.051 1.00 91.69 101 SER A C 1
ATOM 750 O O . SER A 1 101 ? 6.855 -3.647 1.716 1.00 91.69 101 SER A O 1
ATOM 752 N N . TRP A 1 102 ? 9.090 -3.534 1.557 1.00 94.31 102 TRP A N 1
ATOM 753 C CA . TRP A 1 102 ? 9.363 -4.216 2.825 1.00 94.31 102 TRP A CA 1
ATOM 754 C C . TRP A 1 102 ? 8.687 -3.546 4.022 1.00 94.31 102 TRP A C 1
ATOM 756 O O . TRP A 1 102 ? 8.158 -4.256 4.872 1.00 94.31 102 TRP A O 1
ATOM 766 N N . ALA A 1 103 ? 8.662 -2.213 4.092 1.00 93.94 103 ALA A N 1
ATOM 767 C CA . ALA A 1 103 ? 8.124 -1.499 5.245 1.00 93.94 103 ALA A CA 1
ATOM 768 C C . ALA A 1 103 ? 6.591 -1.608 5.309 1.00 93.94 103 ALA A C 1
ATOM 770 O O . ALA A 1 103 ? 6.023 -1.971 6.345 1.00 93.94 103 ALA A O 1
ATOM 771 N N . ALA A 1 104 ? 5.918 -1.417 4.170 1.00 94.62 104 ALA A N 1
ATOM 772 C CA . ALA A 1 104 ? 4.485 -1.664 4.025 1.00 94.62 104 ALA A CA 1
ATOM 773 C C . ALA A 1 104 ? 4.130 -3.143 4.267 1.00 94.62 104 ALA A C 1
ATOM 775 O O . ALA A 1 104 ? 3.141 -3.455 4.936 1.00 94.62 104 ALA A O 1
ATOM 776 N N . LEU A 1 105 ? 4.951 -4.071 3.761 1.00 95.88 105 LEU A N 1
ATOM 777 C CA . LEU A 1 105 ? 4.775 -5.510 3.966 1.00 95.88 105 LEU A CA 1
ATOM 778 C C . LEU A 1 105 ? 4.899 -5.857 5.446 1.00 95.88 105 LEU A C 1
ATOM 780 O O . LEU A 1 105 ? 4.059 -6.576 5.980 1.00 95.88 105 LEU A O 1
ATOM 784 N N . PHE A 1 106 ? 5.895 -5.301 6.128 1.00 96.88 106 PHE A N 1
ATOM 785 C CA . PHE A 1 106 ? 6.101 -5.481 7.556 1.00 96.88 106 PHE A CA 1
ATOM 786 C C . PHE A 1 106 ? 4.910 -4.966 8.370 1.00 96.88 106 PHE A C 1
ATOM 788 O O . PHE A 1 106 ? 4.425 -5.676 9.251 1.00 96.88 106 PHE A O 1
ATOM 795 N N . LEU A 1 107 ? 4.377 -3.784 8.037 1.00 96.12 107 LEU A N 1
ATOM 796 C CA . LEU A 1 107 ? 3.148 -3.258 8.637 1.00 96.12 107 LEU A CA 1
ATOM 797 C C . LEU A 1 107 ? 1.983 -4.242 8.490 1.00 96.12 107 LEU A C 1
ATOM 799 O O . LEU A 1 107 ? 1.333 -4.586 9.480 1.00 96.12 107 LEU A O 1
ATOM 803 N N . VAL A 1 108 ? 1.720 -4.707 7.267 1.00 96.94 108 VAL A N 1
ATOM 804 C CA . VAL A 1 108 ? 0.620 -5.640 6.985 1.00 96.94 108 VAL A CA 1
ATOM 805 C C . VAL A 1 108 ? 0.819 -6.962 7.725 1.00 96.94 108 VAL A C 1
ATOM 807 O O . VAL A 1 108 ? -0.115 -7.442 8.369 1.00 96.94 108 VAL A O 1
ATOM 810 N N . LEU A 1 109 ? 2.029 -7.525 7.697 1.00 96.56 109 LEU A N 1
ATOM 811 C CA . LEU A 1 109 ? 2.361 -8.770 8.388 1.00 96.56 109 LEU A CA 1
ATOM 812 C C . LEU A 1 109 ? 2.200 -8.637 9.900 1.00 96.56 109 LEU A C 1
ATOM 814 O O . LEU A 1 109 ? 1.565 -9.495 10.506 1.00 96.56 109 LEU A O 1
ATOM 818 N N . ILE A 1 110 ? 2.693 -7.558 10.515 1.00 95.00 110 ILE A N 1
ATOM 819 C CA . ILE A 1 110 ? 2.488 -7.320 11.947 1.00 95.00 110 ILE A CA 1
ATOM 820 C C . ILE A 1 110 ? 1.001 -7.296 12.271 1.00 95.00 110 ILE A C 1
ATOM 822 O O . ILE A 1 110 ? 0.576 -7.979 13.202 1.00 95.00 110 ILE A O 1
ATOM 826 N N . LEU A 1 111 ? 0.193 -6.547 11.519 1.00 93.62 111 LEU A N 1
ATOM 827 C CA . LEU A 1 111 ? -1.238 -6.444 11.797 1.00 93.62 111 LEU A CA 1
ATOM 828 C C . LEU A 1 111 ? -1.941 -7.793 11.638 1.00 93.62 111 LEU A C 1
ATOM 830 O O . LEU A 1 111 ? -2.739 -8.166 12.498 1.00 93.62 111 LEU A O 1
ATOM 834 N N . LEU A 1 112 ? -1.613 -8.553 10.591 1.00 93.75 112 LEU A N 1
ATOM 835 C CA . LEU A 1 112 ? -2.152 -9.894 10.371 1.00 93.75 112 LEU A CA 1
ATOM 836 C C . LEU A 1 112 ? -1.731 -10.884 11.466 1.00 93.75 112 LEU A C 1
ATOM 838 O O . LEU A 1 112 ? -2.563 -11.668 11.912 1.00 93.75 112 LEU A O 1
ATOM 842 N N . LEU A 1 113 ? -0.485 -10.844 11.934 1.00 92.75 113 LEU A N 1
ATOM 843 C CA . LEU A 1 113 ? 0.035 -11.811 12.908 1.00 92.75 113 LEU A CA 1
ATOM 844 C C . LEU A 1 113 ? -0.364 -11.490 14.351 1.00 92.75 113 LEU A C 1
ATOM 846 O O . LEU A 1 113 ? -0.561 -12.396 15.157 1.00 92.75 113 LEU A O 1
ATOM 850 N N . THR A 1 114 ? -0.488 -10.208 14.690 1.00 90.38 114 THR A N 1
ATOM 851 C CA . THR A 1 114 ? -0.802 -9.765 16.060 1.00 90.38 114 THR A CA 1
ATOM 852 C C . THR A 1 114 ? -2.293 -9.522 16.283 1.00 90.38 114 THR A C 1
ATOM 854 O O . THR A 1 114 ? -2.756 -9.486 17.425 1.00 90.38 114 THR A O 1
ATOM 857 N N . GLY A 1 115 ? -3.071 -9.385 15.208 1.00 83.12 115 GLY A N 1
ATOM 858 C CA . GLY A 1 115 ? -4.512 -9.210 15.282 1.00 83.12 115 GLY A CA 1
ATOM 859 C C . GLY A 1 115 ? -5.230 -10.453 15.812 1.00 83.12 115 GLY A C 1
ATOM 860 O O . GLY A 1 115 ? -5.002 -11.585 15.390 1.00 83.12 115 GLY A O 1
ATOM 861 N N . ARG A 1 116 ? -6.181 -10.245 16.727 1.00 83.75 116 ARG A N 1
ATOM 862 C CA . ARG A 1 116 ? -7.111 -11.298 17.155 1.00 83.75 116 ARG A CA 1
ATOM 863 C C . ARG A 1 116 ? -8.241 -11.424 16.133 1.00 83.75 116 ARG A C 1
ATOM 865 O O . ARG A 1 116 ? -9.225 -10.687 16.185 1.00 83.75 116 ARG A O 1
ATOM 872 N N . TRP A 1 117 ? -8.087 -12.350 15.189 1.00 84.12 117 TRP A N 1
ATOM 873 C CA . TRP A 1 117 ? -9.019 -12.535 14.065 1.00 84.12 117 TRP A CA 1
ATOM 874 C C . TRP A 1 117 ? -10.091 -13.603 14.285 1.00 84.12 117 TRP A C 1
ATOM 876 O O . TRP A 1 117 ? -10.915 -13.815 13.403 1.00 84.12 117 TRP A O 1
ATOM 886 N N . ARG A 1 118 ? -10.122 -14.261 15.451 1.00 75.06 118 ARG A N 1
ATOM 887 C CA . ARG A 1 118 ? -11.076 -15.352 15.739 1.00 75.06 118 ARG A CA 1
ATOM 888 C C . ARG A 1 118 ? -12.542 -14.940 15.551 1.00 75.06 118 ARG A C 1
ATOM 890 O O . ARG A 1 118 ? -13.337 -15.738 15.064 1.00 75.06 118 ARG A O 1
ATOM 897 N N . ASP A 1 119 ? -12.861 -13.680 15.840 1.00 77.38 119 ASP A N 1
ATOM 898 C CA . ASP A 1 119 ? -14.215 -13.130 15.695 1.00 77.38 119 ASP A CA 1
ATOM 899 C C . ASP A 1 119 ? -14.429 -12.394 14.359 1.00 77.38 119 ASP A C 1
ATOM 901 O O . ASP A 1 119 ? -15.531 -11.937 14.048 1.00 77.38 119 ASP A O 1
ATOM 905 N N . ALA A 1 120 ? -13.379 -12.267 13.542 1.00 79.94 120 ALA A N 1
ATOM 906 C CA . ALA A 1 120 ? -13.441 -11.626 12.239 1.00 79.94 120 ALA A CA 1
ATOM 907 C C . ALA A 1 120 ? -14.023 -12.604 11.216 1.00 79.94 120 ALA A C 1
ATOM 909 O O . ALA A 1 120 ? -13.299 -13.291 10.502 1.00 79.94 120 ALA A O 1
ATOM 910 N N . ARG A 1 121 ? -15.353 -12.669 11.132 1.00 84.69 121 ARG A N 1
ATOM 911 C CA . ARG A 1 121 ? -16.029 -13.383 10.045 1.00 84.69 121 ARG A CA 1
ATOM 912 C C . ARG A 1 121 ? -16.292 -12.408 8.898 1.00 84.69 121 ARG A C 1
ATOM 914 O O . ARG A 1 121 ? -17.218 -11.599 9.012 1.00 84.69 121 ARG A O 1
ATOM 921 N N . PRO A 1 122 ? -15.492 -12.421 7.814 1.00 83.44 122 PRO A N 1
ATOM 922 C CA . PRO A 1 122 ? -15.804 -11.609 6.648 1.00 83.44 122 PRO A CA 1
ATOM 923 C C . PRO A 1 122 ? -17.183 -12.012 6.119 1.00 83.44 122 PRO A C 1
ATOM 925 O O . PRO A 1 122 ? -17.503 -13.194 5.990 1.00 83.44 122 PRO A O 1
ATOM 928 N N . GLY A 1 123 ? -18.030 -11.021 5.838 1.00 87.19 123 GLY A N 1
ATOM 929 C CA . GLY A 1 123 ? -19.304 -11.278 5.171 1.00 87.19 123 GLY A CA 1
ATOM 930 C C . GLY A 1 123 ? -19.071 -11.887 3.786 1.00 87.19 123 GLY A C 1
ATOM 931 O O . GLY A 1 123 ? -18.023 -11.664 3.181 1.00 87.19 123 GLY A O 1
ATOM 932 N N . ARG A 1 124 ? -20.061 -12.609 3.250 1.00 88.94 124 ARG A N 1
ATOM 933 C CA . ARG A 1 124 ? -19.959 -13.280 1.937 1.00 88.94 124 ARG A CA 1
ATOM 934 C C . ARG A 1 124 ? -19.487 -12.337 0.824 1.00 88.94 124 ARG A C 1
ATOM 936 O O . ARG A 1 124 ? -18.620 -12.707 0.046 1.00 88.94 124 ARG A O 1
ATOM 943 N N . PHE A 1 125 ? -19.987 -11.101 0.805 1.00 88.06 125 PHE A N 1
ATOM 944 C CA . PHE A 1 125 ? -19.572 -10.081 -0.164 1.00 88.06 125 PHE A CA 1
ATOM 945 C C . PHE A 1 125 ? -18.130 -9.598 0.034 1.00 88.06 125 PHE A C 1
ATOM 947 O O . PHE A 1 125 ? -17.431 -9.374 -0.945 1.00 88.06 125 PHE A O 1
ATOM 954 N N . ALA A 1 126 ? -17.666 -9.468 1.282 1.00 87.94 126 ALA A N 1
ATOM 955 C CA . ALA A 1 126 ? -16.282 -9.086 1.563 1.00 87.94 126 ALA A CA 1
ATOM 956 C C . ALA A 1 126 ? -15.311 -10.198 1.146 1.00 87.94 126 ALA A C 1
ATOM 958 O O . ALA A 1 126 ? -14.271 -9.913 0.566 1.00 87.94 126 ALA A O 1
ATOM 959 N N . LEU A 1 127 ? -15.679 -11.461 1.388 1.00 90.75 127 LEU A N 1
ATOM 960 C CA . LEU A 1 127 ? -14.910 -12.614 0.930 1.00 90.75 127 LEU A CA 1
ATOM 961 C C . LEU A 1 127 ? -14.886 -12.696 -0.601 1.00 90.75 127 LEU A C 1
ATOM 963 O O . LEU A 1 127 ? -13.815 -12.826 -1.178 1.00 90.75 127 LEU A O 1
ATOM 967 N N . ALA A 1 128 ? -16.042 -12.575 -1.260 1.00 91.69 128 ALA A N 1
ATOM 968 C CA . ALA A 1 128 ? -16.127 -12.592 -2.720 1.00 91.69 128 ALA A CA 1
ATOM 969 C C . ALA A 1 128 ? -15.304 -11.457 -3.348 1.00 91.69 128 ALA A C 1
ATOM 971 O O . ALA A 1 128 ? -14.535 -11.698 -4.274 1.00 91.69 128 ALA A O 1
ATOM 972 N N . GLY A 1 129 ? -15.402 -10.242 -2.798 1.00 91.12 129 GLY A N 1
ATOM 973 C CA . GLY A 1 129 ? -14.589 -9.105 -3.222 1.00 91.12 129 GLY A CA 1
ATOM 974 C C . GLY A 1 129 ? -13.093 -9.335 -3.006 1.00 91.12 129 GLY A C 1
ATOM 975 O O . GLY A 1 129 ? -12.302 -9.005 -3.881 1.00 91.12 129 GLY A O 1
ATOM 976 N N . ALA A 1 130 ? -12.699 -9.952 -1.890 1.00 91.81 130 ALA A N 1
ATOM 977 C CA . ALA A 1 130 ? -11.305 -10.291 -1.616 1.00 91.81 130 ALA A CA 1
ATOM 978 C C . ALA A 1 130 ? -10.764 -11.360 -2.575 1.00 91.81 130 ALA A C 1
ATOM 980 O O . ALA A 1 130 ? -9.674 -11.201 -3.112 1.00 91.81 130 ALA A O 1
ATOM 981 N N . VAL A 1 131 ? -11.535 -12.417 -2.843 1.00 94.31 131 VAL A N 1
ATOM 982 C CA . VAL A 1 131 ? -11.171 -13.448 -3.826 1.00 94.31 131 VAL A CA 1
ATOM 983 C C . VAL A 1 131 ? -11.039 -12.831 -5.215 1.00 94.31 131 VAL A C 1
ATOM 985 O O . VAL A 1 131 ? -10.048 -13.082 -5.895 1.00 94.31 131 VAL A O 1
ATOM 988 N N . LEU A 1 132 ? -11.986 -11.979 -5.618 1.00 94.94 132 LEU A N 1
ATOM 989 C CA . LEU A 1 132 ? -11.925 -11.271 -6.893 1.00 94.94 132 LEU A CA 1
ATOM 990 C C . LEU A 1 132 ? -10.687 -10.368 -6.971 1.00 94.94 132 LEU A C 1
ATOM 992 O O . LEU A 1 132 ? -9.946 -10.443 -7.944 1.00 94.94 132 LEU A O 1
ATOM 996 N N . ALA A 1 133 ? -10.419 -9.568 -5.937 1.00 92.38 133 ALA A N 1
ATOM 997 C CA . ALA A 1 133 ? -9.254 -8.688 -5.883 1.00 92.38 133 ALA A CA 1
ATOM 998 C C . ALA A 1 133 ? -7.936 -9.474 -5.932 1.00 92.38 133 ALA A C 1
ATOM 1000 O O . ALA A 1 133 ? -7.059 -9.142 -6.723 1.00 92.38 133 ALA A O 1
ATOM 1001 N N . ALA A 1 134 ? -7.808 -10.549 -5.149 1.00 93.56 134 ALA A N 1
ATOM 1002 C CA . ALA A 1 134 ? -6.635 -11.420 -5.181 1.00 93.56 134 ALA A CA 1
ATOM 1003 C C . ALA A 1 134 ? -6.452 -12.064 -6.562 1.00 93.56 134 ALA A C 1
ATOM 1005 O O . ALA A 1 134 ? -5.341 -12.086 -7.084 1.00 93.56 134 ALA A O 1
ATOM 1006 N N . THR A 1 135 ? -7.542 -12.524 -7.184 1.00 94.19 135 THR A N 1
ATOM 1007 C CA . THR A 1 135 ? -7.516 -13.099 -8.537 1.00 94.19 135 THR A CA 1
ATOM 1008 C C . THR A 1 135 ? -7.060 -12.069 -9.565 1.00 94.19 135 THR A C 1
ATOM 1010 O O . THR A 1 135 ? -6.225 -12.384 -10.405 1.00 94.19 135 THR A O 1
ATOM 1013 N N . LEU A 1 136 ? -7.550 -10.828 -9.484 1.00 93.12 136 LEU A N 1
ATOM 1014 C CA . LEU A 1 136 ? -7.141 -9.743 -10.377 1.00 93.12 136 LEU A CA 1
ATOM 1015 C C . LEU A 1 136 ? -5.666 -9.372 -10.194 1.00 93.12 136 LEU A C 1
ATOM 1017 O O . LEU A 1 136 ? -4.961 -9.210 -11.182 1.00 93.12 136 LEU A O 1
ATOM 1021 N N . VAL A 1 137 ? -5.180 -9.286 -8.953 1.00 92.06 137 VAL A N 1
ATOM 1022 C CA . VAL A 1 137 ? -3.773 -8.976 -8.650 1.00 92.06 137 VAL A CA 1
ATOM 1023 C C . VAL A 1 137 ? -2.841 -10.081 -9.151 1.00 92.06 137 VAL A C 1
ATOM 1025 O O . VAL A 1 137 ? -1.856 -9.802 -9.833 1.00 92.06 137 VAL A O 1
ATOM 1028 N N . VAL A 1 138 ? -3.153 -11.343 -8.845 1.00 92.88 138 VAL A N 1
ATOM 1029 C CA . VAL A 1 138 ? -2.349 -12.495 -9.285 1.00 92.88 138 VAL A CA 1
ATOM 1030 C C . VAL A 1 138 ? -2.425 -12.656 -10.804 1.00 92.88 138 VAL A C 1
ATOM 1032 O O . VAL A 1 138 ? -1.408 -12.906 -11.446 1.00 92.88 138 VAL A O 1
ATOM 1035 N N . GLY A 1 139 ? -3.606 -12.458 -11.393 1.00 90.94 139 GLY A N 1
ATOM 1036 C CA . GLY A 1 139 ? -3.805 -12.467 -12.840 1.00 90.94 139 GLY A CA 1
ATOM 1037 C C . GLY A 1 139 ? -3.002 -11.370 -13.538 1.00 90.94 139 GLY A C 1
ATOM 1038 O O . GLY A 1 139 ? -2.324 -11.653 -14.520 1.00 90.94 139 GLY A O 1
ATOM 1039 N N . TYR A 1 140 ? -3.000 -10.149 -12.997 1.00 90.44 140 TYR A N 1
ATOM 1040 C CA . TYR A 1 140 ? -2.178 -9.045 -13.499 1.00 90.44 140 TYR A CA 1
ATOM 1041 C C . TYR A 1 140 ? -0.686 -9.393 -13.470 1.00 90.44 140 TYR A C 1
ATOM 1043 O O . TYR A 1 140 ? 0.001 -9.255 -14.481 1.00 90.44 140 TYR A O 1
ATOM 1051 N N . ALA A 1 141 ? -0.197 -9.923 -12.344 1.00 89.19 141 ALA A N 1
ATOM 1052 C CA . ALA A 1 141 ? 1.182 -10.384 -12.218 1.00 89.19 141 ALA A CA 1
ATOM 1053 C C . ALA A 1 141 ? 1.530 -11.461 -13.267 1.00 89.19 141 ALA A C 1
ATOM 1055 O O . ALA A 1 141 ? 2.563 -11.376 -13.931 1.00 89.19 141 ALA A O 1
ATOM 1056 N N . ALA A 1 142 ? 0.649 -12.444 -13.471 1.00 89.62 142 ALA A N 1
ATOM 1057 C CA . ALA A 1 142 ? 0.846 -13.489 -14.471 1.00 89.62 142 ALA A CA 1
ATOM 1058 C C . ALA A 1 142 ? 0.893 -12.927 -15.902 1.00 89.62 142 ALA A C 1
ATOM 1060 O O . ALA A 1 142 ? 1.784 -13.293 -16.666 1.00 89.62 142 ALA A O 1
ATOM 1061 N N . VAL A 1 143 ? -0.011 -12.006 -16.256 1.00 88.94 143 VAL A N 1
ATOM 1062 C CA . VAL A 1 143 ? -0.009 -11.343 -17.571 1.00 88.94 143 VAL A CA 1
ATOM 1063 C C . VAL A 1 143 ? 1.303 -10.592 -17.794 1.00 88.94 143 VAL A C 1
ATOM 1065 O O . VAL A 1 143 ? 1.924 -10.774 -18.838 1.00 88.94 143 VAL A O 1
ATOM 1068 N N . ARG A 1 144 ? 1.791 -9.835 -16.801 1.00 85.38 144 ARG A N 1
ATOM 1069 C CA . ARG A 1 144 ? 3.076 -9.122 -16.906 1.00 85.38 144 ARG A CA 1
ATOM 1070 C C . ARG A 1 144 ? 4.259 -10.070 -17.102 1.00 85.38 144 ARG A C 1
ATOM 1072 O O . ARG A 1 144 ? 5.124 -9.795 -17.929 1.00 85.38 144 ARG A O 1
ATOM 1079 N N . LEU A 1 145 ? 4.289 -11.203 -16.398 1.00 86.50 145 LEU A N 1
ATOM 1080 C CA . LEU A 1 145 ? 5.318 -12.229 -16.604 1.00 86.50 145 LEU A CA 1
ATOM 1081 C C . LEU A 1 145 ? 5.284 -12.794 -18.028 1.00 86.50 145 LEU A C 1
ATOM 1083 O O . LEU A 1 145 ? 6.332 -12.969 -18.647 1.00 86.50 145 LEU A O 1
ATOM 1087 N N . VAL A 1 146 ? 4.087 -13.056 -18.555 1.00 85.94 146 VAL A N 1
ATOM 1088 C CA . VAL A 1 146 ? 3.891 -13.577 -19.912 1.00 85.94 146 VAL A CA 1
ATOM 1089 C C . VAL A 1 146 ? 4.312 -12.551 -20.971 1.00 85.94 146 VAL A C 1
ATOM 1091 O O . VAL A 1 146 ? 5.028 -12.910 -21.904 1.00 85.94 146 VAL A O 1
ATOM 1094 N N . GLU A 1 147 ? 3.936 -11.279 -20.812 1.00 85.00 147 GLU A N 1
ATOM 1095 C CA . GLU A 1 147 ? 4.360 -10.180 -21.693 1.00 85.00 147 GLU A CA 1
ATOM 1096 C C . GLU A 1 147 ? 5.886 -10.055 -21.739 1.00 85.00 147 GLU A C 1
ATOM 1098 O O . GLU A 1 147 ? 6.472 -10.014 -22.821 1.00 85.00 147 GLU A O 1
ATOM 1103 N N . ILE A 1 148 ? 6.540 -10.063 -20.573 1.00 81.50 148 ILE A N 1
ATOM 1104 C CA . ILE A 1 148 ? 8.002 -10.001 -20.473 1.00 81.50 148 ILE A CA 1
ATOM 1105 C C . ILE A 1 148 ? 8.636 -11.220 -21.144 1.00 81.50 148 ILE A C 1
ATOM 1107 O O . ILE A 1 148 ? 9.573 -11.073 -21.928 1.00 81.50 148 ILE A O 1
ATOM 1111 N N . HIS A 1 149 ? 8.110 -12.419 -20.890 1.00 83.19 149 HIS A N 1
ATOM 1112 C CA . HIS A 1 149 ? 8.612 -13.655 -21.490 1.00 83.19 149 HIS A CA 1
ATOM 1113 C C . HIS A 1 149 ? 8.551 -13.625 -23.021 1.00 83.19 149 HIS A C 1
ATOM 1115 O O . HIS A 1 149 ? 9.525 -13.979 -23.690 1.00 83.19 149 HIS A O 1
ATOM 1121 N N . PHE A 1 150 ? 7.435 -13.165 -23.593 1.00 82.62 150 PHE A N 1
ATOM 1122 C CA . PHE A 1 150 ? 7.308 -13.013 -25.042 1.00 82.62 150 PHE A CA 1
ATOM 1123 C C . PHE A 1 150 ? 8.209 -11.903 -25.598 1.00 82.62 150 PHE A C 1
ATOM 1125 O O . PHE A 1 150 ? 8.840 -12.113 -26.634 1.00 82.62 150 PHE A O 1
ATOM 1132 N N . ALA A 1 151 ? 8.336 -10.766 -24.908 1.00 79.75 151 ALA A N 1
ATOM 1133 C CA . ALA A 1 151 ? 9.211 -9.670 -25.328 1.00 79.75 151 ALA A CA 1
ATOM 1134 C C . ALA A 1 151 ? 10.695 -10.079 -25.347 1.00 79.75 151 ALA A C 1
ATOM 1136 O O . ALA A 1 151 ? 11.419 -9.746 -26.287 1.00 79.75 151 ALA A O 1
ATOM 1137 N N . VAL A 1 152 ? 11.141 -10.849 -24.348 1.00 76.12 152 VAL A N 1
ATOM 1138 C CA . VAL A 1 152 ? 12.503 -11.402 -24.289 1.00 76.12 152 VAL A CA 1
ATOM 1139 C C . VAL A 1 152 ? 12.720 -12.412 -25.417 1.00 76.12 152 VAL A C 1
ATOM 1141 O O . VAL A 1 152 ? 13.721 -12.330 -26.124 1.00 76.12 152 VAL A O 1
ATOM 1144 N N . ARG A 1 153 ? 11.765 -13.320 -25.663 1.00 78.19 153 ARG A N 1
ATOM 1145 C CA . ARG A 1 153 ? 11.865 -14.273 -26.783 1.00 78.19 153 ARG A CA 1
ATOM 1146 C C . ARG A 1 153 ? 11.940 -13.589 -28.146 1.00 78.19 153 ARG A C 1
ATOM 1148 O O . ARG A 1 153 ? 12.664 -14.064 -29.009 1.00 78.19 153 ARG A O 1
ATOM 1155 N N . ALA A 1 154 ? 11.203 -12.498 -28.343 1.00 76.12 154 ALA A N 1
ATOM 1156 C CA . ALA A 1 154 ? 11.198 -11.762 -29.605 1.00 76.12 154 ALA A CA 1
ATOM 1157 C C . ALA A 1 154 ? 12.506 -10.988 -29.867 1.00 76.12 154 ALA A C 1
ATOM 1159 O O . ALA A 1 154 ? 12.804 -10.671 -31.015 1.00 76.12 154 ALA A O 1
ATOM 1160 N N . THR A 1 155 ? 13.278 -10.680 -28.818 1.00 69.06 155 THR A N 1
ATOM 1161 C CA . THR A 1 155 ? 14.530 -9.905 -28.907 1.00 69.06 155 THR A CA 1
ATOM 1162 C C . THR A 1 155 ? 15.796 -10.757 -28.858 1.00 69.06 155 THR A C 1
ATOM 1164 O O . THR A 1 155 ? 16.841 -10.299 -29.315 1.00 69.06 155 THR A O 1
ATOM 1167 N N . GLN A 1 156 ? 15.710 -12.010 -28.403 1.00 67.00 156 GLN A N 1
ATOM 1168 C CA . GLN A 1 156 ? 16.803 -12.981 -28.494 1.00 67.00 156 GLN A CA 1
ATOM 1169 C C . GLN A 1 156 ? 17.055 -13.396 -29.955 1.00 67.00 156 GLN A C 1
ATOM 1171 O O . GLN A 1 156 ? 16.592 -14.434 -30.422 1.00 67.00 156 GLN A O 1
ATOM 1176 N N . SER A 1 157 ? 17.835 -12.596 -30.686 1.00 56.75 157 SER A N 1
ATOM 1177 C CA . SER A 1 157 ? 18.625 -13.132 -31.799 1.00 56.75 157 SER A CA 1
ATOM 1178 C C . SER A 1 157 ? 19.731 -14.032 -31.234 1.00 56.75 157 SER A C 1
ATOM 1180 O O . SER A 1 157 ? 20.242 -13.736 -30.153 1.00 56.75 157 SER A O 1
ATOM 1182 N N . PRO A 1 158 ? 20.130 -15.116 -31.925 1.00 47.91 158 PRO A N 1
ATOM 1183 C CA . PRO A 1 158 ? 21.182 -16.031 -31.481 1.00 47.91 158 PRO A CA 1
ATOM 1184 C C . PRO A 1 158 ? 22.565 -15.369 -31.620 1.00 47.91 158 PRO A C 1
ATOM 1186 O O . PRO A 1 158 ? 23.381 -15.748 -32.453 1.00 47.91 158 PRO A O 1
ATOM 1189 N N . GLY A 1 159 ? 22.806 -14.323 -30.835 1.00 54.00 159 GLY A N 1
ATOM 1190 C CA . GLY A 1 159 ? 24.094 -13.667 -30.670 1.00 54.00 159 GLY A CA 1
ATOM 1191 C C . GLY A 1 159 ? 24.805 -14.228 -29.436 1.00 54.00 159 GLY A C 1
ATOM 1192 O O . GLY A 1 159 ? 24.166 -14.418 -28.398 1.00 54.00 159 GLY A O 1
ATOM 1193 N N . PRO A 1 160 ? 26.115 -14.500 -29.501 1.00 43.03 160 PRO A N 1
ATOM 1194 C CA . PRO A 1 160 ? 26.854 -14.970 -28.343 1.00 43.03 160 PRO A CA 1
ATOM 1195 C C . PRO A 1 160 ? 27.030 -13.812 -27.351 1.00 43.03 160 PRO A C 1
ATOM 1197 O O . PRO A 1 160 ? 27.746 -12.858 -27.639 1.00 43.03 160 PRO A O 1
ATOM 1200 N N . GLY A 1 161 ? 26.382 -13.903 -26.185 1.00 55.53 161 GLY A N 1
ATOM 1201 C CA . GLY A 1 161 ? 26.653 -13.035 -25.029 1.00 55.53 161 GLY A CA 1
ATOM 1202 C C . GLY A 1 161 ? 25.464 -12.272 -24.442 1.00 55.53 161 GLY A C 1
ATOM 1203 O O . GLY A 1 161 ? 25.621 -11.677 -23.378 1.00 55.53 161 GLY A O 1
ATOM 1204 N N . ASP A 1 162 ? 24.284 -12.302 -25.068 1.00 52.75 162 ASP A N 1
ATOM 1205 C CA . ASP A 1 162 ? 23.146 -11.508 -24.592 1.00 52.75 162 ASP A CA 1
ATOM 1206 C C . ASP A 1 162 ? 22.324 -12.276 -23.543 1.00 52.75 162 ASP A C 1
ATOM 1208 O O . ASP A 1 162 ? 21.484 -13.128 -23.844 1.00 52.75 162 ASP A O 1
ATOM 1212 N N . THR A 1 163 ? 22.614 -12.012 -22.268 1.00 57.03 163 THR A N 1
ATOM 1213 C CA . THR A 1 163 ? 21.866 -12.575 -21.136 1.00 57.03 163 THR A CA 1
ATOM 1214 C C . THR A 1 163 ? 20.719 -11.638 -20.787 1.00 57.03 163 THR A C 1
ATOM 1216 O O . THR A 1 163 ? 20.808 -10.819 -19.875 1.00 57.03 163 THR A O 1
ATOM 1219 N N . GLY A 1 164 ? 19.622 -11.748 -21.542 1.00 57.41 164 GLY A N 1
ATOM 1220 C CA . GLY A 1 164 ? 18.367 -11.084 -21.189 1.00 57.41 164 GLY A CA 1
ATOM 1221 C C . GLY A 1 164 ? 17.963 -11.367 -19.730 1.00 57.41 164 GLY A C 1
ATOM 1222 O O . GLY A 1 164 ? 18.433 -12.344 -19.135 1.00 57.41 164 GLY A O 1
ATOM 1223 N N . PRO A 1 165 ? 17.095 -10.534 -19.130 1.00 59.31 165 PRO A N 1
ATOM 1224 C CA . PRO A 1 165 ? 16.708 -10.674 -17.731 1.00 59.31 165 PRO A CA 1
ATOM 1225 C C . PRO A 1 165 ? 16.237 -12.102 -17.444 1.00 59.31 165 PRO A C 1
ATOM 1227 O O . PRO A 1 165 ? 15.329 -12.617 -18.099 1.00 59.31 165 PRO A O 1
ATOM 1230 N N . SER A 1 166 ? 16.898 -12.766 -16.490 1.00 70.25 166 SER A N 1
ATOM 1231 C CA . SER A 1 166 ? 16.563 -14.146 -16.152 1.00 70.25 166 SER A CA 1
ATOM 1232 C C . SER A 1 166 ? 15.146 -14.190 -15.582 1.00 70.25 166 SER A C 1
ATOM 1234 O O . SER A 1 166 ? 14.785 -13.368 -14.740 1.00 70.25 166 SER A O 1
ATOM 1236 N N . GLY A 1 167 ? 14.332 -15.166 -16.000 1.00 74.75 167 GLY A N 1
ATOM 1237 C CA . GLY A 1 167 ? 12.965 -15.314 -15.477 1.00 74.75 167 GLY A CA 1
ATOM 1238 C C . GLY A 1 167 ? 12.921 -15.400 -13.943 1.00 74.75 167 GLY A C 1
ATOM 1239 O O . GLY A 1 167 ? 11.952 -14.970 -13.325 1.00 74.75 167 GLY A O 1
ATOM 1240 N N . VAL A 1 168 ? 14.009 -15.868 -13.320 1.00 78.56 168 VAL A N 1
ATOM 1241 C CA . VAL A 1 168 ? 14.201 -15.886 -11.864 1.00 78.56 168 VAL A CA 1
ATOM 1242 C C . VAL A 1 168 ? 14.285 -14.470 -11.280 1.00 78.56 168 VAL A C 1
ATOM 1244 O O . VAL A 1 168 ? 13.632 -14.205 -10.274 1.00 78.56 168 VAL A O 1
ATOM 1247 N N . ALA A 1 169 ? 15.025 -13.549 -11.910 1.00 79.12 169 ALA A N 1
ATOM 1248 C CA . ALA A 1 169 ? 15.102 -12.147 -11.490 1.00 79.12 169 ALA A CA 1
ATOM 1249 C C . ALA A 1 169 ? 13.734 -11.455 -11.580 1.00 79.12 169 ALA A C 1
ATOM 1251 O O . ALA A 1 169 ? 13.331 -10.743 -10.659 1.00 79.12 169 ALA A O 1
ATOM 1252 N N . THR A 1 170 ? 13.001 -11.706 -12.671 1.00 81.81 170 THR A N 1
ATOM 1253 C CA . THR A 1 170 ? 11.662 -11.146 -12.899 1.00 81.81 170 THR A CA 1
ATOM 1254 C C . THR A 1 170 ? 10.663 -11.638 -11.860 1.00 81.81 170 THR A C 1
ATOM 1256 O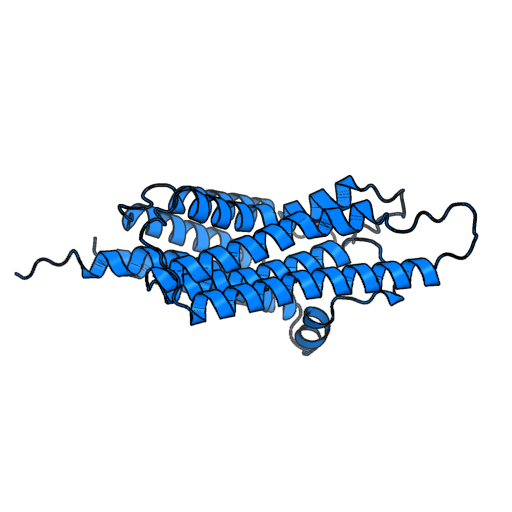 O . THR A 1 170 ? 9.989 -10.827 -11.229 1.00 81.81 170 THR A O 1
ATOM 1259 N N . VAL A 1 171 ? 10.601 -12.952 -11.625 1.00 86.50 171 VAL A N 1
ATOM 1260 C CA . VAL A 1 171 ? 9.736 -13.526 -10.585 1.00 86.50 171 VAL A CA 1
ATOM 1261 C C . VAL A 1 171 ? 10.142 -13.002 -9.208 1.00 86.50 171 VAL A C 1
ATOM 1263 O O . VAL A 1 171 ? 9.279 -12.554 -8.456 1.00 86.50 171 VAL A O 1
ATOM 1266 N N . GLY A 1 172 ? 11.443 -12.987 -8.900 1.00 86.31 172 GLY A N 1
ATOM 1267 C CA . GLY A 1 172 ? 11.985 -12.496 -7.633 1.00 86.31 172 GLY A CA 1
ATOM 1268 C C . GLY A 1 172 ? 11.566 -11.060 -7.316 1.00 86.31 172 GLY A C 1
ATOM 1269 O O . GLY A 1 172 ? 11.125 -10.791 -6.199 1.00 86.31 172 GLY A O 1
ATOM 1270 N N . ALA A 1 173 ? 11.619 -10.162 -8.304 1.00 87.19 173 ALA A N 1
ATOM 1271 C CA . ALA A 1 173 ? 11.222 -8.760 -8.151 1.00 87.19 173 ALA A CA 1
ATOM 1272 C C . ALA A 1 173 ? 9.748 -8.568 -7.771 1.00 87.19 173 ALA A C 1
ATOM 1274 O O . ALA A 1 173 ? 9.391 -7.590 -7.116 1.00 87.19 173 ALA A O 1
ATOM 1275 N N . MET A 1 174 ? 8.887 -9.511 -8.142 1.00 90.50 174 MET A N 1
ATOM 1276 C CA . MET A 1 174 ? 7.450 -9.413 -7.903 1.00 90.50 174 MET A CA 1
ATOM 1277 C C . MET A 1 174 ? 7.022 -10.022 -6.569 1.00 90.50 174 MET A C 1
ATOM 1279 O O . MET A 1 174 ? 5.934 -9.704 -6.097 1.00 90.50 174 MET A O 1
ATOM 1283 N N . LEU A 1 175 ? 7.844 -10.876 -5.946 1.00 92.56 175 LEU A N 1
ATOM 1284 C CA . LEU A 1 175 ? 7.441 -11.651 -4.767 1.00 92.56 175 LEU A CA 1
ATOM 1285 C C . LEU A 1 175 ? 7.001 -10.767 -3.596 1.00 92.56 175 LEU A C 1
ATOM 1287 O O . LEU A 1 175 ? 5.920 -10.979 -3.048 1.00 92.56 175 LEU A O 1
ATOM 1291 N N . ALA A 1 176 ? 7.815 -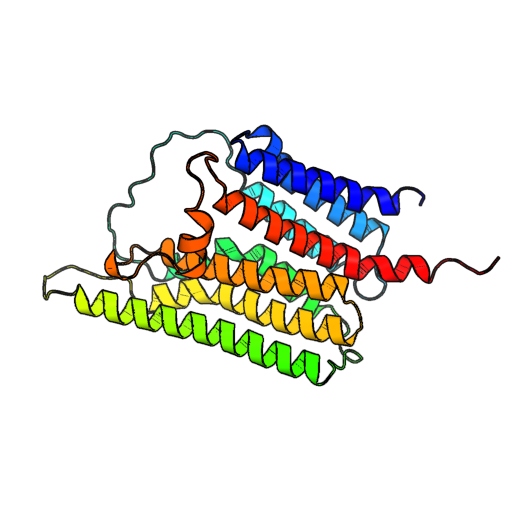9.781 -3.213 1.00 93.50 176 ALA A N 1
ATOM 1292 C CA . ALA A 1 176 ? 7.515 -8.933 -2.060 1.00 93.50 176 ALA A CA 1
ATOM 1293 C C . ALA A 1 176 ? 6.312 -7.992 -2.308 1.00 93.50 176 ALA A C 1
ATOM 1295 O O . ALA A 1 176 ? 5.388 -8.007 -1.487 1.00 93.50 176 ALA A O 1
ATOM 1296 N N . PRO A 1 177 ? 6.213 -7.275 -3.449 1.00 93.12 177 PRO A N 1
ATOM 1297 C CA . PRO A 1 177 ? 5.013 -6.507 -3.784 1.00 93.12 177 PRO A CA 1
ATOM 1298 C C . PRO A 1 177 ? 3.748 -7.370 -3.901 1.00 93.12 177 PRO A C 1
ATOM 1300 O O . PRO A 1 177 ? 2.681 -6.976 -3.433 1.00 93.12 177 PRO A O 1
ATOM 1303 N N . LEU A 1 178 ? 3.848 -8.579 -4.464 1.00 95.00 178 LEU A N 1
ATOM 1304 C CA . LEU A 1 178 ? 2.713 -9.498 -4.567 1.00 95.00 178 LEU A CA 1
ATOM 1305 C C . LEU A 1 178 ? 2.260 -9.992 -3.188 1.00 95.00 178 LEU A C 1
ATOM 1307 O O . LEU A 1 178 ? 1.062 -10.016 -2.904 1.00 95.00 178 LEU A O 1
ATOM 1311 N N . ALA A 1 179 ? 3.204 -10.340 -2.310 1.00 97.00 179 ALA A N 1
ATOM 1312 C CA . ALA A 1 179 ? 2.910 -10.716 -0.931 1.00 97.00 179 ALA A CA 1
ATOM 1313 C C . ALA A 1 179 ? 2.232 -9.569 -0.168 1.00 97.00 179 ALA A C 1
ATOM 1315 O O . ALA A 1 179 ? 1.253 -9.805 0.543 1.00 97.00 179 ALA A O 1
ATOM 1316 N N . LEU A 1 180 ? 2.697 -8.328 -0.361 1.00 97.19 180 LEU A N 1
ATOM 1317 C CA . LEU A 1 180 ? 2.060 -7.137 0.198 1.00 97.19 180 LEU A CA 1
ATOM 1318 C C . LEU A 1 180 ? 0.620 -6.995 -0.309 1.00 97.19 180 LEU A C 1
ATOM 1320 O O . LEU A 1 180 ? -0.286 -6.817 0.501 1.00 97.19 180 LEU A O 1
ATOM 1324 N N . ALA A 1 181 ? 0.393 -7.120 -1.619 1.00 96.81 181 ALA A N 1
ATOM 1325 C CA . ALA A 1 181 ? -0.934 -6.990 -2.214 1.00 96.81 181 ALA A CA 1
ATOM 1326 C C . ALA A 1 181 ? -1.911 -8.040 -1.662 1.00 96.81 181 ALA A C 1
ATOM 1328 O O . ALA A 1 181 ? -3.006 -7.703 -1.210 1.00 96.81 181 ALA A O 1
ATOM 1329 N N . VAL A 1 182 ? -1.501 -9.312 -1.637 1.00 97.12 182 VAL A N 1
ATOM 1330 C CA . VAL A 1 182 ? -2.318 -10.411 -1.099 1.00 97.12 182 VAL A CA 1
ATOM 1331 C C . VAL A 1 182 ? -2.570 -10.218 0.397 1.00 97.12 182 VAL A C 1
ATOM 1333 O O . VAL A 1 182 ? -3.710 -10.333 0.850 1.00 97.12 182 VAL A O 1
ATOM 1336 N N . GLY A 1 183 ? -1.540 -9.862 1.168 1.00 97.38 183 GLY A N 1
ATOM 1337 C CA . GLY A 1 183 ? -1.672 -9.564 2.592 1.00 97.38 183 GLY A CA 1
ATOM 1338 C C . GLY A 1 183 ? -2.641 -8.410 2.856 1.00 97.38 183 GLY A C 1
ATOM 1339 O O . GLY A 1 183 ? -3.493 -8.506 3.738 1.00 97.38 183 GLY A O 1
ATOM 1340 N N . ALA A 1 184 ? -2.573 -7.346 2.055 1.00 97.75 184 ALA A N 1
ATOM 1341 C CA . ALA A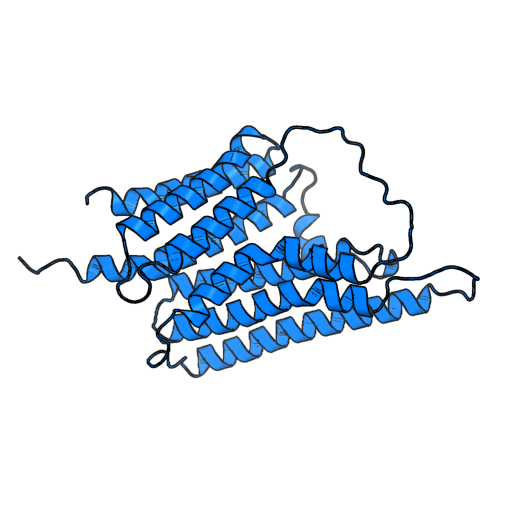 1 184 ? -3.459 -6.194 2.147 1.00 97.75 184 ALA A CA 1
ATOM 1342 C C . ALA A 1 184 ? -4.918 -6.551 1.802 1.00 97.75 184 ALA A C 1
ATOM 1344 O O . ALA A 1 184 ? -5.831 -6.115 2.506 1.00 97.75 184 ALA A O 1
ATOM 1345 N N . VAL A 1 185 ? -5.155 -7.413 0.804 1.00 97.56 185 VAL A N 1
ATOM 1346 C CA . VAL A 1 185 ? -6.493 -7.956 0.491 1.00 97.56 185 VAL A CA 1
ATOM 1347 C C . VAL A 1 185 ? -7.062 -8.747 1.674 1.00 97.56 185 VAL A C 1
ATOM 1349 O O . VAL A 1 185 ? -8.208 -8.526 2.080 1.00 97.56 185 VAL A O 1
ATOM 1352 N N . VAL A 1 186 ? -6.265 -9.646 2.260 1.00 96.44 186 VAL A N 1
ATOM 1353 C CA . VAL A 1 186 ? -6.673 -10.432 3.436 1.00 96.44 186 VAL A CA 1
ATOM 1354 C C . VAL A 1 186 ? -6.983 -9.505 4.611 1.00 96.44 186 VAL A C 1
ATOM 1356 O O . VAL A 1 186 ? -8.040 -9.623 5.238 1.00 96.44 186 VAL A O 1
ATOM 1359 N N . LEU A 1 187 ? -6.107 -8.534 4.874 1.00 96.12 187 LEU A N 1
ATOM 1360 C CA . LEU A 1 187 ? -6.284 -7.548 5.932 1.00 96.12 187 LEU A CA 1
ATOM 1361 C C . LEU A 1 187 ? -7.572 -6.737 5.728 1.00 96.12 187 LEU A C 1
ATOM 1363 O O . LEU A 1 187 ? -8.358 -6.592 6.665 1.00 96.12 187 LEU A O 1
ATOM 1367 N N . ALA A 1 188 ? -7.846 -6.272 4.507 1.00 96.38 188 ALA A N 1
ATOM 1368 C CA . ALA A 1 188 ? -9.069 -5.545 4.174 1.00 96.38 188 ALA A CA 1
ATOM 1369 C C . ALA A 1 188 ? -10.331 -6.375 4.460 1.00 96.38 188 ALA A C 1
ATOM 1371 O O . ALA A 1 188 ? -11.272 -5.873 5.081 1.00 96.38 188 ALA A O 1
ATOM 1372 N N . ALA A 1 189 ? -10.342 -7.654 4.072 1.00 95.06 189 ALA A N 1
ATOM 1373 C CA . ALA A 1 189 ? -11.468 -8.557 4.310 1.00 95.06 189 ALA A CA 1
ATOM 1374 C C . ALA A 1 189 ? -11.727 -8.779 5.809 1.00 95.06 189 ALA A C 1
ATOM 1376 O O . ALA A 1 189 ? -12.869 -8.686 6.274 1.00 95.06 189 ALA A O 1
ATOM 1377 N N . LEU A 1 190 ? -10.665 -9.021 6.583 1.00 94.12 190 LEU A N 1
ATOM 1378 C CA . LEU A 1 190 ? -10.747 -9.227 8.030 1.00 94.12 190 LEU A CA 1
ATOM 1379 C C . LEU A 1 190 ? -11.215 -7.958 8.759 1.00 94.12 190 LEU A C 1
ATOM 1381 O O . LEU A 1 190 ? -12.102 -8.015 9.620 1.00 94.12 190 LEU A O 1
ATOM 1385 N N . LEU A 1 191 ? -10.688 -6.792 8.374 1.00 93.25 191 LEU A N 1
ATOM 1386 C CA . LEU A 1 191 ? -11.108 -5.496 8.913 1.00 93.25 191 LEU A CA 1
ATOM 1387 C C . LEU A 1 191 ? -12.568 -5.186 8.571 1.00 93.25 191 LEU A C 1
ATOM 1389 O O . LEU A 1 191 ? -13.316 -4.720 9.438 1.00 93.25 191 LEU A O 1
ATOM 1393 N N . ALA A 1 192 ? -13.008 -5.498 7.350 1.00 91.88 192 ALA A N 1
ATOM 1394 C CA . ALA A 1 192 ? -14.404 -5.372 6.946 1.00 91.88 192 ALA A CA 1
ATOM 1395 C C . ALA A 1 192 ? -15.323 -6.282 7.781 1.00 91.88 192 ALA A C 1
ATOM 1397 O O . ALA A 1 192 ? -16.371 -5.823 8.243 1.00 91.88 192 ALA A O 1
ATOM 1398 N N . GLY A 1 193 ? -14.903 -7.525 8.057 1.00 88.62 193 GLY A N 1
ATOM 1399 C CA . GLY A 1 193 ? -15.607 -8.462 8.943 1.00 88.62 193 GLY A CA 1
ATOM 1400 C C . GLY A 1 193 ? -15.777 -7.925 10.368 1.00 88.62 193 GLY A C 1
ATOM 1401 O O . GLY A 1 193 ? -16.866 -7.987 10.937 1.00 88.62 193 GLY A O 1
ATOM 1402 N N . ARG A 1 194 ? -14.749 -7.261 10.911 1.00 88.44 194 ARG A N 1
ATOM 1403 C CA . ARG A 1 194 ? -14.812 -6.555 12.210 1.00 88.44 194 ARG A CA 1
ATOM 1404 C C . ARG A 1 194 ? -15.485 -5.174 12.134 1.00 88.44 194 ARG A C 1
ATOM 1406 O O . ARG A 1 194 ? -15.457 -4.387 13.082 1.00 88.44 194 ARG A O 1
ATOM 1413 N N . ARG A 1 195 ? -16.113 -4.849 11.000 1.00 87.38 195 ARG A N 1
ATOM 1414 C CA . ARG A 1 195 ? -16.764 -3.568 10.692 1.00 87.38 195 ARG A CA 1
ATOM 1415 C C . ARG A 1 195 ? -15.814 -2.359 10.689 1.00 87.38 195 ARG A C 1
ATOM 1417 O O . ARG A 1 195 ? -16.323 -1.243 10.640 1.00 87.38 195 ARG A O 1
ATOM 1424 N N . HIS A 1 196 ? -14.489 -2.506 10.725 1.00 90.06 196 HIS A N 1
ATOM 1425 C CA . HIS A 1 196 ? -13.529 -1.391 10.647 1.00 90.06 196 HIS A CA 1
ATOM 1426 C C . HIS A 1 196 ? -13.404 -0.871 9.208 1.00 90.06 196 HIS A C 1
ATOM 1428 O O . HIS A 1 196 ? -12.362 -0.989 8.577 1.00 90.06 196 HIS A O 1
ATOM 1434 N N . ARG A 1 197 ? -14.488 -0.292 8.676 1.00 91.81 197 ARG A N 1
ATOM 1435 C CA . ARG A 1 197 ? -14.602 0.105 7.261 1.00 91.81 197 ARG A CA 1
ATOM 1436 C C . ARG A 1 197 ? -13.536 1.111 6.821 1.00 91.81 197 ARG A C 1
ATOM 1438 O O . ARG A 1 197 ? -13.024 0.984 5.721 1.00 91.81 197 ARG A O 1
ATOM 1445 N N . ILE A 1 198 ? -13.181 2.063 7.687 1.00 94.62 198 ILE A N 1
ATOM 1446 C CA . ILE A 1 198 ? -12.139 3.061 7.396 1.00 94.62 198 ILE A CA 1
ATOM 1447 C C . ILE A 1 198 ? -10.775 2.373 7.250 1.00 94.62 198 ILE A C 1
ATOM 1449 O O . ILE A 1 198 ? -10.098 2.570 6.248 1.00 94.62 198 ILE A O 1
ATOM 1453 N N . ALA A 1 199 ? -10.417 1.488 8.187 1.00 94.69 199 ALA A N 1
ATOM 1454 C CA . ALA A 1 199 ? -9.156 0.753 8.110 1.00 94.69 199 ALA A CA 1
ATOM 1455 C C . ALA A 1 199 ? -9.139 -0.240 6.941 1.00 94.69 199 ALA A C 1
ATOM 1457 O O . ALA A 1 199 ? -8.122 -0.384 6.275 1.00 94.69 199 ALA A O 1
ATOM 1458 N N . ALA A 1 200 ? -10.273 -0.885 6.649 1.00 95.56 200 ALA A N 1
ATOM 1459 C CA . ALA A 1 200 ? -10.415 -1.723 5.463 1.00 95.56 200 ALA A CA 1
ATOM 1460 C C . ALA A 1 200 ? -10.184 -0.913 4.177 1.00 95.56 200 ALA A C 1
ATOM 1462 O O . ALA A 1 200 ? -9.502 -1.396 3.284 1.00 95.56 200 ALA A O 1
ATOM 1463 N N . GLY A 1 201 ? -10.679 0.329 4.108 1.00 96.44 201 GLY A N 1
ATOM 1464 C CA . GLY A 1 201 ? -10.377 1.258 3.015 1.00 96.44 201 GLY A CA 1
ATOM 1465 C C . GLY A 1 201 ? -8.881 1.548 2.886 1.00 96.44 201 GLY A C 1
ATOM 1466 O O . GLY A 1 201 ? -8.344 1.458 1.788 1.00 96.44 201 GLY A O 1
ATOM 1467 N N . GLY A 1 202 ? -8.187 1.795 4.003 1.00 96.81 202 GLY A N 1
ATOM 1468 C CA . GLY A 1 202 ? -6.727 1.943 4.013 1.00 96.81 202 GLY A CA 1
ATOM 1469 C C . GLY A 1 202 ? -5.998 0.700 3.489 1.00 96.81 202 GLY A C 1
ATOM 1470 O O . GLY A 1 202 ? -5.122 0.808 2.640 1.00 96.81 202 GLY A O 1
ATOM 1471 N N . ALA A 1 203 ? -6.416 -0.496 3.910 1.00 97.25 203 ALA A N 1
ATOM 1472 C CA . ALA A 1 203 ? -5.857 -1.747 3.400 1.00 97.25 203 ALA A CA 1
ATOM 1473 C C . ALA A 1 203 ? -6.134 -1.957 1.897 1.00 97.25 203 ALA A C 1
ATOM 1475 O O . ALA A 1 203 ? -5.269 -2.456 1.190 1.00 97.25 203 ALA A O 1
ATOM 1476 N N . VAL A 1 204 ? -7.290 -1.528 1.377 1.00 97.19 204 VAL A N 1
ATOM 1477 C CA . VAL A 1 204 ? -7.562 -1.546 -0.074 1.00 97.19 204 VAL A CA 1
ATOM 1478 C C . VAL A 1 204 ? -6.624 -0.600 -0.827 1.00 97.19 204 VAL A C 1
ATOM 1480 O O . VAL A 1 204 ? -6.105 -0.980 -1.873 1.00 97.19 204 VAL A O 1
ATOM 1483 N N . LEU A 1 205 ? -6.352 0.597 -0.298 1.00 97.06 205 LEU A N 1
ATOM 1484 C CA . LEU A 1 205 ? -5.369 1.500 -0.906 1.00 97.06 205 LEU A CA 1
ATOM 1485 C C . LEU A 1 205 ? -3.959 0.886 -0.915 1.00 97.06 205 LEU A C 1
ATOM 1487 O O . LEU A 1 205 ? -3.254 1.037 -1.908 1.00 97.06 205 LEU A O 1
ATOM 1491 N N . LEU A 1 206 ? -3.576 0.113 0.111 1.00 96.75 206 LEU A N 1
ATOM 1492 C CA . LEU A 1 206 ? -2.307 -0.631 0.104 1.00 96.75 206 LEU A CA 1
ATOM 1493 C C . LEU A 1 206 ? -2.222 -1.675 -1.018 1.00 96.75 206 LEU A C 1
ATOM 1495 O O . LEU A 1 206 ? -1.126 -1.947 -1.494 1.00 96.75 206 LEU A O 1
ATOM 1499 N N . VAL A 1 207 ? -3.345 -2.234 -1.484 1.00 96.50 207 VAL A N 1
ATOM 1500 C CA . VAL A 1 207 ? -3.342 -3.114 -2.668 1.00 96.50 207 VAL A CA 1
ATOM 1501 C C . VAL A 1 207 ? -2.921 -2.331 -3.910 1.00 96.50 207 VAL A C 1
ATOM 1503 O O . VAL A 1 207 ? -2.119 -2.827 -4.696 1.00 96.50 207 VAL A O 1
ATOM 1506 N N . LEU A 1 208 ? -3.412 -1.098 -4.071 1.00 93.25 208 LEU A N 1
ATOM 1507 C CA . LEU A 1 208 ? -3.015 -0.232 -5.185 1.00 93.25 208 LEU A CA 1
ATOM 1508 C C . LEU A 1 208 ? -1.525 0.110 -5.102 1.00 93.25 208 LEU A C 1
ATOM 1510 O O . LEU A 1 208 ? -0.817 -0.068 -6.087 1.00 93.25 208 LEU A O 1
ATOM 1514 N N . VAL A 1 209 ? -1.046 0.496 -3.913 1.00 92.31 209 VAL A N 1
ATOM 1515 C CA . VAL A 1 209 ? 0.381 0.756 -3.635 1.00 92.31 209 VAL A CA 1
ATOM 1516 C C . VAL A 1 209 ? 1.247 -0.458 -3.986 1.00 92.31 209 VAL A C 1
ATOM 1518 O O . VAL A 1 209 ? 2.292 -0.342 -4.624 1.00 92.31 209 VAL A O 1
ATOM 1521 N N . ALA A 1 210 ? 0.796 -1.656 -3.626 1.00 93.56 210 ALA A N 1
ATOM 1522 C CA . ALA A 1 210 ? 1.516 -2.889 -3.899 1.00 93.56 210 ALA A CA 1
ATOM 1523 C C . ALA A 1 210 ? 1.604 -3.210 -5.399 1.00 93.56 210 ALA A C 1
ATOM 1525 O O . ALA A 1 210 ? 2.659 -3.620 -5.879 1.00 93.56 210 ALA A O 1
ATOM 1526 N N . VAL A 1 211 ? 0.523 -2.988 -6.155 1.00 90.62 211 VAL A N 1
ATOM 1527 C CA . VAL A 1 211 ? 0.528 -3.147 -7.619 1.00 90.62 211 VAL A CA 1
ATOM 1528 C C . VAL A 1 211 ? 1.467 -2.129 -8.268 1.00 90.62 211 VAL A C 1
ATOM 1530 O O . VAL A 1 211 ? 2.234 -2.487 -9.160 1.00 90.62 211 VAL A O 1
ATOM 1533 N N . THR A 1 212 ? 1.494 -0.886 -7.785 1.00 87.12 212 THR A N 1
ATOM 1534 C CA . THR A 1 212 ? 2.447 0.114 -8.284 1.00 87.12 212 THR A CA 1
ATOM 1535 C C . THR A 1 212 ? 3.899 -0.231 -7.933 1.00 87.12 212 THR A C 1
ATOM 1537 O O . THR A 1 212 ? 4.781 -0.040 -8.768 1.00 87.12 212 THR A O 1
ATOM 1540 N N . HIS A 1 213 ? 4.162 -0.815 -6.757 1.00 86.94 213 HIS A N 1
ATOM 1541 C CA . HIS A 1 213 ? 5.486 -1.341 -6.401 1.00 86.94 213 HIS A CA 1
ATOM 1542 C C . HIS A 1 213 ? 5.909 -2.510 -7.286 1.00 86.94 213 HIS A C 1
ATOM 1544 O O . HIS A 1 213 ? 7.078 -2.602 -7.646 1.00 86.94 213 HIS A O 1
ATOM 1550 N N . LEU A 1 214 ? 4.975 -3.384 -7.662 1.00 88.81 214 LEU A N 1
ATOM 1551 C CA . LEU A 1 214 ? 5.226 -4.478 -8.597 1.00 88.81 214 LEU A CA 1
ATOM 1552 C C . LEU A 1 214 ? 5.671 -3.933 -9.961 1.00 88.81 214 LEU A C 1
ATOM 1554 O O . LEU A 1 214 ? 6.688 -4.377 -10.492 1.00 88.81 214 LEU A O 1
ATOM 1558 N N . ASP A 1 215 ? 4.966 -2.937 -10.498 1.00 84.88 215 ASP A N 1
ATOM 1559 C CA . ASP A 1 215 ? 5.335 -2.305 -11.769 1.00 84.88 215 ASP A CA 1
ATOM 1560 C C . ASP A 1 215 ? 6.684 -1.582 -11.689 1.00 84.88 215 ASP A C 1
ATOM 1562 O O . ASP A 1 215 ? 7.498 -1.702 -12.604 1.00 84.88 215 ASP A O 1
ATOM 1566 N N . ALA A 1 216 ? 6.947 -0.865 -10.593 1.00 80.81 216 ALA A N 1
ATOM 1567 C CA . ALA A 1 216 ? 8.222 -0.190 -10.367 1.00 80.81 216 ALA A CA 1
ATOM 1568 C C . ALA A 1 216 ? 9.386 -1.188 -10.238 1.00 80.81 216 ALA A C 1
ATOM 1570 O O . ALA A 1 216 ? 10.446 -0.982 -10.830 1.00 80.81 216 ALA A O 1
ATOM 1571 N N . ALA A 1 217 ? 9.176 -2.301 -9.530 1.00 83.81 217 ALA A N 1
ATOM 1572 C CA . ALA A 1 217 ? 10.162 -3.368 -9.405 1.00 83.81 217 ALA A CA 1
ATOM 1573 C C . ALA A 1 217 ? 10.479 -3.990 -10.772 1.00 83.81 217 ALA A C 1
ATOM 1575 O O . ALA A 1 217 ? 11.646 -4.179 -11.103 1.00 83.81 217 ALA A O 1
ATOM 1576 N N . LEU A 1 218 ? 9.468 -4.235 -11.611 1.00 81.62 218 LEU A N 1
ATOM 1577 C CA . LEU A 1 218 ? 9.679 -4.731 -12.972 1.00 81.62 218 LEU A CA 1
ATOM 1578 C C . LEU A 1 218 ? 10.370 -3.707 -13.879 1.00 81.62 218 LEU A C 1
ATOM 1580 O O . LEU A 1 218 ? 11.251 -4.083 -14.642 1.00 81.62 218 LEU A O 1
ATOM 1584 N N . ALA A 1 219 ? 10.006 -2.427 -13.784 1.00 76.62 219 ALA A N 1
ATOM 1585 C CA . ALA A 1 219 ? 10.619 -1.356 -14.570 1.00 76.62 219 ALA A CA 1
ATOM 1586 C C . ALA A 1 219 ? 12.095 -1.115 -14.213 1.00 76.62 219 ALA A C 1
ATOM 1588 O O . ALA A 1 219 ? 12.844 -0.596 -15.036 1.00 76.62 219 ALA A O 1
ATOM 1589 N N . SER A 1 220 ? 12.517 -1.491 -13.001 1.00 71.75 220 SER A N 1
ATOM 1590 C CA . SER A 1 220 ? 13.925 -1.437 -12.590 1.00 71.75 220 SER A CA 1
ATOM 1591 C C . SER A 1 220 ? 14.797 -2.502 -13.262 1.00 71.75 220 SER A C 1
ATOM 1593 O O . SER A 1 220 ? 16.016 -2.354 -13.330 1.00 71.75 220 SER A O 1
ATOM 1595 N N . LEU A 1 221 ? 14.181 -3.576 -13.766 1.00 72.19 221 LEU A N 1
ATOM 1596 C CA . LEU A 1 221 ? 14.871 -4.558 -14.586 1.00 72.19 221 LEU A CA 1
ATOM 1597 C C . LEU A 1 221 ? 15.071 -3.937 -15.972 1.00 72.19 221 LEU A C 1
ATOM 1599 O O . LEU A 1 221 ? 14.144 -3.343 -16.520 1.00 72.19 221 LEU A O 1
ATOM 1603 N N . SER A 1 222 ? 16.262 -4.075 -16.557 1.00 64.94 222 SER A N 1
ATOM 1604 C CA . SER A 1 222 ? 16.549 -3.641 -17.933 1.00 64.94 222 SER A CA 1
ATOM 1605 C C . SER A 1 222 ? 15.789 -4.516 -18.941 1.00 64.94 222 SER A C 1
ATOM 1607 O O . SER A 1 222 ? 16.358 -5.381 -19.603 1.00 64.94 222 SER A O 1
ATOM 1609 N N . LEU A 1 223 ? 14.468 -4.347 -18.999 1.00 62.09 223 LEU A N 1
ATOM 1610 C CA . LEU A 1 223 ? 13.577 -5.067 -19.895 1.00 62.09 223 LEU A CA 1
ATOM 1611 C C . LEU A 1 223 ? 13.705 -4.497 -21.318 1.00 62.09 223 LEU A C 1
ATOM 1613 O O . LEU A 1 223 ? 13.911 -3.289 -21.477 1.00 62.09 223 LEU A O 1
ATOM 1617 N N . PRO A 1 224 ? 13.539 -5.328 -22.363 1.00 57.66 224 PRO A N 1
ATOM 1618 C CA . PRO A 1 224 ? 13.468 -4.843 -23.736 1.00 57.66 224 PRO A CA 1
ATOM 1619 C C . PRO A 1 224 ? 12.398 -3.753 -23.873 1.00 57.66 224 PRO A C 1
ATOM 1621 O O . PRO A 1 224 ? 11.323 -3.865 -23.286 1.00 57.66 224 PRO A O 1
ATOM 1624 N N . SER A 1 225 ? 12.646 -2.724 -24.687 1.00 56.66 225 SER A N 1
ATOM 1625 C CA . SER A 1 225 ? 11.721 -1.591 -24.885 1.00 56.66 225 SER A CA 1
ATOM 1626 C C . SER A 1 225 ? 10.304 -2.014 -25.313 1.00 56.66 225 SER A C 1
ATOM 1628 O O . SER A 1 225 ? 9.334 -1.326 -24.994 1.00 56.66 225 SER A O 1
ATOM 1630 N N . ALA A 1 226 ? 10.173 -3.177 -25.962 1.00 51.19 226 ALA A N 1
ATOM 1631 C CA . ALA A 1 226 ? 8.904 -3.796 -26.348 1.00 51.19 226 ALA A CA 1
ATOM 1632 C C . ALA A 1 226 ? 8.070 -4.345 -25.170 1.00 51.19 226 ALA A C 1
ATOM 1634 O O . ALA A 1 226 ? 6.868 -4.531 -25.324 1.00 51.19 226 ALA A O 1
ATOM 1635 N N . ALA A 1 227 ? 8.671 -4.587 -23.998 1.00 52.53 227 ALA A N 1
ATOM 1636 C CA . ALA A 1 227 ? 7.964 -5.073 -22.808 1.00 52.53 227 ALA A CA 1
ATOM 1637 C C . ALA A 1 227 ? 7.122 -3.983 -22.116 1.00 52.53 227 ALA A C 1
ATOM 1639 O O . ALA A 1 227 ? 6.276 -4.311 -21.282 1.00 52.53 227 ALA A O 1
ATOM 1640 N N . GLY A 1 228 ? 7.338 -2.710 -22.484 1.00 51.41 228 GLY A N 1
ATOM 1641 C CA . GLY A 1 228 ? 6.535 -1.555 -22.088 1.00 51.41 228 GLY A CA 1
ATOM 1642 C C . GLY A 1 228 ? 6.519 -1.256 -20.576 1.00 51.41 228 GLY A C 1
ATOM 1643 O O . GLY A 1 228 ? 6.478 -2.158 -19.732 1.00 51.41 228 GLY A O 1
ATOM 1644 N N . PRO A 1 229 ? 6.491 0.022 -20.165 1.00 53.34 229 PRO A N 1
ATOM 1645 C CA . PRO A 1 229 ? 6.113 0.349 -18.793 1.00 53.34 229 PRO A CA 1
ATOM 1646 C C . PRO A 1 229 ? 4.684 -0.158 -18.511 1.00 53.34 229 PRO A C 1
ATOM 1648 O O . PRO A 1 229 ? 3.842 -0.132 -19.407 1.00 53.34 229 PRO A O 1
ATOM 1651 N N . GLY A 1 230 ? 4.397 -0.604 -17.282 1.00 53.84 230 GLY A N 1
ATOM 1652 C CA . GLY A 1 230 ? 3.078 -1.127 -16.895 1.00 53.84 230 GLY A CA 1
ATOM 1653 C C . GLY A 1 230 ? 1.919 -0.199 -17.293 1.00 53.84 230 GLY A C 1
ATOM 1654 O O . GLY A 1 230 ? 1.983 1.023 -17.101 1.00 53.84 230 GLY A O 1
ATOM 1655 N N . VAL A 1 231 ? 0.866 -0.795 -17.868 1.00 52.16 231 VAL A N 1
ATOM 1656 C CA . VAL A 1 231 ? -0.250 -0.121 -18.565 1.00 52.16 231 VAL A CA 1
ATOM 1657 C C . VAL A 1 231 ? -1.037 0.827 -17.651 1.00 52.16 231 VAL A C 1
ATOM 1659 O O . VAL A 1 231 ? -1.476 1.891 -18.088 1.00 52.16 231 VAL A O 1
ATOM 1662 N N . LEU A 1 232 ? -1.184 0.482 -16.369 1.00 48.72 232 LEU A N 1
ATOM 1663 C CA . LEU A 1 232 ? -1.956 1.278 -15.408 1.00 48.72 232 LEU A CA 1
ATOM 1664 C C . LEU A 1 232 ? -1.222 2.555 -14.976 1.00 48.72 232 LEU A C 1
ATOM 1666 O O . LEU A 1 232 ? -1.842 3.608 -14.832 1.00 48.72 232 LEU A O 1
ATOM 1670 N N . LEU A 1 233 ? 0.100 2.481 -14.815 1.00 46.81 233 LEU A N 1
ATOM 1671 C CA . LEU A 1 233 ? 0.919 3.594 -14.338 1.00 46.81 233 LEU A CA 1
ATOM 1672 C C . LEU A 1 233 ? 1.222 4.590 -15.466 1.00 46.81 233 LEU A C 1
ATOM 1674 O O . LEU A 1 233 ? 1.132 5.803 -15.288 1.00 46.81 233 LEU A O 1
ATOM 1678 N N . THR A 1 234 ? 1.550 4.106 -16.666 1.00 50.22 234 THR A N 1
ATOM 1679 C CA . THR A 1 234 ? 2.006 5.017 -17.729 1.00 50.22 234 THR A CA 1
ATOM 1680 C C . THR A 1 234 ? 0.905 5.815 -18.406 1.00 50.22 234 THR A C 1
ATOM 1682 O O . THR A 1 234 ? 1.171 6.943 -18.822 1.00 50.22 234 THR A O 1
ATOM 1685 N N . ALA A 1 235 ? -0.312 5.280 -18.507 1.00 47.38 235 ALA A N 1
ATOM 1686 C CA . ALA A 1 235 ? -1.414 5.996 -19.144 1.00 47.38 235 ALA A CA 1
ATOM 1687 C C . ALA A 1 235 ? -1.967 7.120 -18.249 1.00 47.38 235 ALA A C 1
ATOM 1689 O O . ALA A 1 235 ? -2.222 8.220 -18.734 1.00 47.38 235 ALA A O 1
ATOM 1690 N N . ALA A 1 236 ? -2.095 6.877 -16.939 1.00 44.09 236 ALA A N 1
ATOM 1691 C CA . ALA A 1 236 ? -2.650 7.855 -16.003 1.00 44.09 236 ALA A CA 1
ATOM 1692 C C . ALA A 1 236 ? -1.646 8.955 -15.606 1.00 44.09 236 ALA A C 1
ATOM 1694 O O . ALA A 1 236 ? -2.042 10.100 -15.392 1.00 44.09 236 ALA A O 1
ATOM 1695 N N . PHE A 1 237 ? -0.343 8.642 -15.544 1.00 49.94 237 PHE A N 1
ATOM 1696 C CA . PHE A 1 237 ? 0.678 9.573 -15.042 1.00 49.94 237 PHE A CA 1
ATOM 1697 C C . PHE A 1 237 ? 1.419 10.387 -16.108 1.00 49.94 237 PHE A C 1
ATOM 1699 O O . PHE A 1 237 ? 2.116 11.338 -15.763 1.00 49.94 237 PHE A O 1
ATOM 1706 N N . ARG A 1 238 ? 1.225 10.100 -17.403 1.00 50.94 238 ARG A N 1
ATOM 1707 C CA . ARG A 1 238 ? 1.729 10.954 -18.502 1.00 50.94 238 ARG A CA 1
ATOM 1708 C C . ARG A 1 238 ? 0.872 12.194 -18.776 1.00 50.94 238 ARG A C 1
ATOM 1710 O O . ARG A 1 238 ? 1.236 12.998 -19.627 1.00 50.94 238 ARG A O 1
ATOM 1717 N N . ALA A 1 239 ? -0.255 12.362 -18.089 1.00 46.81 239 ALA A N 1
ATOM 1718 C CA . ALA A 1 239 ? -1.311 13.276 -18.517 1.00 46.81 239 ALA A CA 1
ATOM 1719 C C . ALA A 1 239 ? -1.071 14.781 -18.260 1.00 46.81 239 ALA A C 1
ATOM 1721 O O . ALA A 1 239 ? -1.982 15.559 -18.519 1.00 46.81 239 ALA A O 1
ATOM 1722 N N . ASN A 1 240 ? 0.095 15.245 -17.781 1.00 49.53 240 ASN A N 1
ATOM 1723 C CA . ASN A 1 240 ? 0.293 16.692 -17.596 1.00 49.53 240 ASN A CA 1
ATOM 1724 C C . ASN A 1 240 ? 1.743 17.165 -17.767 1.00 49.53 240 ASN A C 1
ATOM 1726 O O . ASN A 1 240 ? 2.609 16.833 -16.965 1.00 49.53 240 ASN A O 1
ATOM 1730 N N . ALA A 1 241 ? 1.979 18.012 -18.773 1.00 53.47 241 ALA A N 1
ATOM 1731 C CA . ALA A 1 241 ? 3.274 18.643 -19.049 1.00 53.47 241 ALA A CA 1
ATOM 1732 C C . ALA A 1 241 ? 3.617 19.807 -18.091 1.00 53.47 241 ALA A C 1
ATOM 1734 O O . ALA A 1 241 ? 4.739 20.304 -18.102 1.00 53.47 241 ALA A O 1
ATOM 1735 N N . SER A 1 242 ? 2.661 20.256 -17.271 1.00 57.22 242 SER A N 1
ATOM 1736 C CA . SER A 1 242 ? 2.787 21.430 -16.393 1.00 57.22 242 SER A CA 1
ATOM 1737 C C . SER A 1 242 ? 3.229 21.116 -14.959 1.00 57.22 242 SER A C 1
ATOM 1739 O O . SER A 1 242 ? 3.566 22.039 -14.221 1.00 57.22 242 SER A O 1
ATOM 1741 N N . LEU A 1 243 ? 3.233 19.843 -14.548 1.00 56.19 243 LEU A N 1
ATOM 1742 C CA . LEU A 1 243 ? 3.625 19.422 -13.201 1.00 56.19 243 LEU A CA 1
ATOM 1743 C C . LEU A 1 243 ? 4.788 18.425 -13.289 1.00 56.19 243 LEU A C 1
ATOM 1745 O O . LEU A 1 243 ? 4.604 17.343 -13.847 1.00 56.19 243 LEU A O 1
ATOM 1749 N N . PRO A 1 244 ? 5.966 18.744 -12.725 1.00 57.41 244 PRO A N 1
ATOM 1750 C CA . PRO A 1 244 ? 7.191 17.974 -12.942 1.00 57.41 244 PRO A CA 1
ATOM 1751 C C . PRO A 1 244 ? 7.145 16.533 -12.404 1.00 57.41 244 PRO A C 1
ATOM 1753 O O . PRO A 1 244 ? 7.918 15.699 -12.867 1.00 57.41 244 PRO A O 1
ATOM 1756 N N . ALA A 1 245 ? 6.260 16.218 -11.447 1.00 68.56 245 ALA A N 1
ATOM 1757 C CA . ALA A 1 245 ? 6.199 14.899 -10.804 1.00 68.56 245 ALA A CA 1
ATOM 1758 C C . ALA A 1 245 ? 4.776 14.485 -10.364 1.00 68.56 245 ALA A C 1
ATOM 1760 O O . ALA A 1 245 ? 4.564 14.050 -9.231 1.00 68.56 245 ALA A O 1
ATOM 1761 N N . SER A 1 246 ? 3.784 14.605 -11.252 1.00 72.06 246 SER A N 1
ATOM 1762 C CA . SER A 1 246 ? 2.388 14.218 -10.964 1.00 72.06 246 SER A CA 1
ATOM 1763 C C . SER A 1 246 ? 2.238 12.753 -10.524 1.00 72.06 246 SER A C 1
ATOM 1765 O O . SER A 1 246 ? 1.506 12.471 -9.577 1.00 72.06 246 SER A O 1
ATOM 1767 N N . GLY A 1 247 ? 2.968 11.829 -11.156 1.00 73.81 247 GLY A N 1
ATOM 1768 C CA . GLY A 1 247 ? 2.927 10.404 -10.819 1.00 73.81 247 GLY A CA 1
ATOM 1769 C C . GLY A 1 247 ? 3.411 10.067 -9.413 1.00 73.81 247 GLY A C 1
ATOM 1770 O O . GLY A 1 247 ? 2.621 9.553 -8.619 1.00 73.81 247 GLY A O 1
ATOM 1771 N N . PRO A 1 248 ? 4.665 10.405 -9.067 1.00 77.94 248 PRO A N 1
ATOM 1772 C CA . PRO A 1 248 ? 5.187 10.198 -7.720 1.00 77.94 248 PRO A CA 1
ATOM 1773 C C . PRO A 1 248 ? 4.326 10.848 -6.628 1.00 77.94 248 PRO A C 1
ATOM 1775 O O . PRO A 1 248 ? 4.130 10.259 -5.571 1.00 77.94 248 PRO A O 1
ATOM 1778 N N . ALA A 1 249 ? 3.755 12.028 -6.891 1.00 80.06 249 ALA A N 1
ATOM 1779 C CA . ALA A 1 249 ? 2.909 12.717 -5.923 1.00 80.06 249 ALA A CA 1
ATOM 1780 C C . ALA A 1 249 ? 1.589 11.988 -5.644 1.00 80.06 249 ALA A C 1
ATOM 1782 O O . ALA A 1 249 ? 1.185 11.869 -4.490 1.00 80.06 249 ALA A O 1
ATOM 1783 N N . VAL A 1 250 ? 0.907 11.497 -6.683 1.00 82.75 250 VAL A N 1
ATOM 1784 C CA . VAL A 1 250 ? -0.331 10.721 -6.510 1.00 82.75 250 VAL A CA 1
ATOM 1785 C C . VAL A 1 250 ? -0.041 9.405 -5.803 1.00 82.75 250 VAL A C 1
ATOM 1787 O O . VAL A 1 250 ? -0.796 9.021 -4.915 1.00 82.75 250 VAL A O 1
ATOM 1790 N N . PHE A 1 251 ? 1.054 8.736 -6.164 1.00 85.50 251 PHE A N 1
ATOM 1791 C CA . PHE A 1 251 ? 1.480 7.518 -5.488 1.00 85.50 251 PHE A CA 1
ATOM 1792 C C . PHE A 1 251 ? 1.694 7.761 -3.981 1.00 85.50 251 PHE A C 1
ATOM 1794 O O . PHE A 1 251 ? 1.031 7.118 -3.167 1.00 85.50 251 PHE A O 1
ATOM 1801 N N . ALA A 1 252 ? 2.492 8.771 -3.614 1.00 87.75 252 ALA A N 1
ATOM 1802 C CA . ALA A 1 252 ? 2.718 9.146 -2.217 1.00 87.75 252 ALA A CA 1
ATOM 1803 C C . ALA A 1 252 ? 1.418 9.552 -1.498 1.00 87.75 252 ALA A C 1
ATOM 1805 O O . ALA A 1 252 ? 1.206 9.220 -0.333 1.00 87.75 252 ALA A O 1
ATOM 1806 N N . ALA A 1 253 ? 0.504 10.238 -2.195 1.00 91.19 253 ALA A N 1
ATOM 1807 C CA . ALA A 1 253 ? -0.797 10.601 -1.642 1.00 91.19 253 ALA A CA 1
ATOM 1808 C C . ALA A 1 253 ? -1.642 9.364 -1.309 1.00 91.19 253 ALA A C 1
ATOM 1810 O O . ALA A 1 253 ? -2.238 9.301 -0.234 1.00 91.19 253 ALA A O 1
ATOM 1811 N N . VAL A 1 254 ? -1.692 8.382 -2.215 1.00 92.81 254 VAL A N 1
ATOM 1812 C CA . VAL A 1 254 ? -2.421 7.123 -2.011 1.00 92.81 254 VAL A CA 1
ATOM 1813 C C . VAL A 1 254 ? -1.801 6.325 -0.868 1.00 92.81 254 VAL A C 1
ATOM 1815 O O . VAL A 1 254 ? -2.536 5.821 -0.020 1.00 92.81 254 VAL A O 1
ATOM 1818 N N . GLU A 1 255 ? -0.475 6.252 -0.806 1.00 93.56 255 GLU A N 1
ATOM 1819 C CA . GLU A 1 255 ? 0.253 5.540 0.241 1.00 93.56 255 GLU A CA 1
ATOM 1820 C C . GLU A 1 255 ? 0.037 6.158 1.630 1.00 93.56 255 GLU A C 1
ATOM 1822 O O . GLU A 1 255 ? -0.414 5.478 2.558 1.00 93.56 255 GLU A O 1
ATOM 1827 N N . LEU A 1 256 ? 0.241 7.468 1.775 1.00 94.94 256 LEU A N 1
ATOM 1828 C CA . LEU A 1 256 ? 0.022 8.155 3.050 1.00 94.94 256 LEU A CA 1
ATOM 1829 C C . LEU A 1 256 ? -1.451 8.128 3.467 1.00 94.94 256 LEU A C 1
ATOM 1831 O O . LEU A 1 256 ? -1.755 7.941 4.650 1.00 94.94 256 LEU A O 1
ATOM 1835 N N . ALA A 1 257 ? -2.383 8.248 2.516 1.00 97.06 257 ALA A N 1
ATOM 1836 C CA . ALA A 1 257 ? -3.806 8.064 2.789 1.00 97.06 257 ALA A CA 1
ATOM 1837 C C . ALA A 1 257 ? -4.105 6.642 3.282 1.00 97.06 257 ALA A C 1
ATOM 1839 O O . ALA A 1 257 ? -4.896 6.474 4.214 1.00 97.06 257 ALA A O 1
ATOM 1840 N N . ALA A 1 258 ? -3.457 5.623 2.712 1.00 97.19 258 ALA A N 1
ATOM 1841 C CA . ALA A 1 258 ? -3.597 4.243 3.149 1.00 97.19 258 ALA A CA 1
ATOM 1842 C C . ALA A 1 258 ? -3.194 4.085 4.622 1.00 97.19 258 ALA A C 1
ATOM 1844 O O . ALA A 1 258 ? -3.992 3.585 5.423 1.00 97.19 258 ALA A O 1
ATOM 1845 N N . TYR A 1 259 ? -2.015 4.588 5.004 1.00 97.06 259 TYR A N 1
ATOM 1846 C CA . TYR A 1 259 ? -1.531 4.545 6.387 1.00 97.06 259 TYR A CA 1
ATOM 1847 C C . TYR A 1 259 ? -2.426 5.339 7.345 1.00 97.06 259 TYR A C 1
ATOM 1849 O O . TYR A 1 259 ? -2.802 4.827 8.404 1.00 97.06 259 TYR A O 1
ATOM 1857 N N . LEU A 1 260 ? -2.842 6.549 6.961 1.00 96.25 260 LEU A N 1
ATOM 1858 C CA . LEU A 1 260 ? -3.752 7.384 7.750 1.00 96.25 260 LEU A CA 1
ATOM 1859 C C . LEU A 1 260 ? -5.083 6.674 8.022 1.00 96.25 260 LEU A C 1
ATOM 1861 O O . LEU A 1 260 ? -5.503 6.562 9.176 1.00 96.25 260 LEU A O 1
ATOM 1865 N N . LEU A 1 261 ? -5.741 6.159 6.979 1.00 96.44 261 LEU A N 1
ATOM 1866 C CA . LEU A 1 261 ? -7.026 5.466 7.101 1.00 96.44 261 LEU A CA 1
ATOM 1867 C C . LEU A 1 261 ? -6.907 4.186 7.932 1.00 96.44 261 LEU A C 1
ATOM 1869 O O . LEU A 1 261 ? -7.790 3.897 8.746 1.00 96.44 261 LEU A O 1
ATOM 1873 N N . LEU A 1 262 ? -5.813 3.439 7.768 1.00 95.00 262 LEU A N 1
ATOM 1874 C CA . LEU A 1 262 ? -5.531 2.236 8.545 1.00 95.00 262 LEU A CA 1
ATOM 1875 C C . LEU A 1 262 ? -5.404 2.566 10.040 1.00 95.00 262 LEU A C 1
ATOM 1877 O O . LEU A 1 262 ? -6.150 2.028 10.861 1.00 95.00 262 LEU A O 1
ATOM 1881 N N . VAL A 1 263 ? -4.523 3.506 10.391 1.00 93.88 263 VAL A N 1
ATOM 1882 C CA . VAL A 1 263 ? -4.247 3.914 11.778 1.00 93.88 263 VAL A CA 1
ATOM 1883 C C . VAL A 1 263 ? -5.494 4.509 12.437 1.00 93.88 263 VAL A C 1
ATOM 1885 O O . VAL A 1 263 ? -5.915 4.065 13.511 1.00 93.88 263 VAL A O 1
ATOM 1888 N N . VAL A 1 264 ? -6.134 5.483 11.786 1.00 93.00 264 VAL A N 1
ATOM 1889 C CA . VAL A 1 264 ? -7.327 6.158 12.317 1.00 93.00 264 VAL A CA 1
ATOM 1890 C C . VAL A 1 264 ? -8.506 5.191 12.412 1.00 93.00 264 VAL A C 1
ATOM 1892 O O . VAL A 1 264 ? -9.233 5.198 13.406 1.00 93.00 264 VAL A O 1
ATOM 1895 N N . GLY A 1 265 ? -8.695 4.311 11.428 1.00 91.69 265 GLY A N 1
ATOM 1896 C CA . GLY A 1 265 ? -9.786 3.339 11.422 1.00 91.69 265 GLY A CA 1
ATOM 1897 C C . GLY A 1 265 ? -9.656 2.242 12.486 1.00 91.69 265 GLY A C 1
ATOM 1898 O O . GLY A 1 265 ? -10.675 1.748 12.989 1.00 91.69 265 GLY A O 1
ATOM 1899 N N . LEU A 1 266 ? -8.426 1.871 12.855 1.00 91.12 266 LEU A N 1
ATOM 1900 C CA . LEU A 1 266 ? -8.149 0.919 13.934 1.00 91.12 266 LEU A CA 1
ATOM 1901 C C . LEU A 1 266 ? -8.379 1.546 15.319 1.00 91.12 266 LEU A C 1
ATOM 1903 O O . LEU A 1 266 ? -8.994 0.930 16.195 1.00 91.12 266 LEU A O 1
ATOM 1907 N N . LEU A 1 267 ? -7.943 2.792 15.514 1.00 88.88 267 LEU A N 1
ATOM 1908 C CA . LEU A 1 267 ? -7.937 3.445 16.827 1.00 88.88 267 LEU A CA 1
ATOM 1909 C C . LEU A 1 267 ? -9.217 4.247 17.125 1.00 88.88 267 LEU A C 1
ATOM 1911 O O . LEU A 1 267 ? -9.690 4.260 18.263 1.00 88.88 267 LEU A O 1
ATOM 1915 N N . GLY A 1 268 ? -9.839 4.854 16.111 1.00 74.94 268 GLY A N 1
ATOM 1916 C CA . GLY A 1 268 ? -10.941 5.813 16.267 1.00 74.94 268 GLY A CA 1
ATOM 1917 C C . GLY A 1 268 ? -12.227 5.249 16.883 1.00 74.94 268 GLY A C 1
ATOM 1918 O O . GLY A 1 268 ? -13.001 5.989 17.488 1.00 74.94 268 GLY A O 1
ATOM 1919 N N . ARG A 1 269 ? -12.459 3.931 16.812 1.00 65.06 269 ARG A N 1
ATOM 1920 C CA . ARG A 1 269 ? -13.631 3.296 17.447 1.00 65.06 269 ARG A CA 1
ATOM 1921 C C . ARG A 1 269 ? -13.527 3.155 18.960 1.00 65.06 269 ARG A C 1
ATOM 1923 O O . ARG A 1 269 ? -14.556 3.131 19.629 1.00 65.06 269 ARG A O 1
ATOM 1930 N N . HIS A 1 270 ? -12.316 3.085 19.499 1.00 57.12 270 HIS A N 1
ATOM 1931 C CA . HIS A 1 270 ? -12.109 2.852 20.927 1.00 57.12 270 HIS A CA 1
ATOM 1932 C C . HIS A 1 270 ? -12.352 4.117 21.760 1.00 57.12 270 HIS A C 1
ATOM 1934 O O . HIS A 1 270 ? -12.760 4.017 22.911 1.00 57.12 270 HIS A O 1
ATOM 1940 N N . SER A 1 271 ? -12.199 5.308 21.170 1.00 49.78 271 SER A N 1
ATOM 1941 C CA . SER A 1 271 ? -12.468 6.572 21.873 1.00 49.78 271 SER A CA 1
ATOM 1942 C C . SER A 1 271 ? -13.956 6.837 22.126 1.00 49.78 271 SER A C 1
ATOM 1944 O O . SER A 1 271 ? -14.273 7.467 23.122 1.00 49.78 271 SER A O 1
ATOM 1946 N N . LYS A 1 272 ? -14.876 6.308 21.303 1.00 49.06 272 LYS A N 1
ATOM 1947 C CA . LYS A 1 272 ? -16.330 6.471 21.523 1.00 49.06 272 LYS A CA 1
ATOM 1948 C C . LYS A 1 272 ? -16.914 5.556 22.603 1.00 49.06 272 LYS A C 1
ATOM 1950 O O . LYS A 1 272 ? -18.038 5.769 23.027 1.00 49.06 272 LYS A O 1
ATOM 1955 N N . ARG A 1 273 ? -16.191 4.512 23.020 1.00 49.22 273 ARG A N 1
ATOM 1956 C CA . ARG A 1 273 ? -16.674 3.540 24.020 1.00 49.22 273 ARG A CA 1
ATOM 1957 C C . ARG A 1 273 ? -16.193 3.842 25.442 1.00 49.22 273 ARG A C 1
ATOM 1959 O O . ARG A 1 273 ? -16.601 3.150 26.362 1.00 49.22 273 ARG A O 1
ATOM 1966 N N . ALA A 1 274 ? -15.309 4.827 25.593 1.00 48.09 274 ALA A N 1
ATOM 1967 C CA . ALA A 1 274 ? -14.683 5.208 26.855 1.00 48.09 274 ALA A CA 1
ATOM 1968 C C . ALA A 1 274 ? -15.236 6.522 27.438 1.00 48.09 274 ALA A C 1
ATOM 1970 O O . ALA A 1 274 ? -14.665 7.028 28.398 1.00 48.09 274 ALA A O 1
ATOM 1971 N N . GLU A 1 275 ? -16.315 7.079 26.875 1.00 41.81 275 GLU A N 1
ATOM 1972 C CA . GLU A 1 275 ? -17.122 8.081 27.577 1.00 41.81 275 GLU A CA 1
ATOM 1973 C C . GLU A 1 275 ? -18.067 7.341 28.533 1.00 41.81 275 GLU A C 1
ATOM 1975 O O . GLU A 1 275 ? -18.949 6.615 28.064 1.00 41.81 275 GLU A O 1
ATOM 1980 N N . PRO A 1 276 ? -17.881 7.452 29.860 1.00 44.31 276 PRO A N 1
ATOM 1981 C CA . PRO A 1 276 ? -18.920 7.059 30.788 1.00 44.31 276 PRO A CA 1
ATOM 1982 C C . PRO A 1 276 ? -20.085 8.037 30.625 1.00 44.31 276 PRO A C 1
ATOM 1984 O O . PRO A 1 276 ? -19.882 9.249 30.552 1.00 44.31 276 PRO A O 1
ATOM 1987 N N . VAL A 1 277 ? -21.297 7.490 30.557 1.00 47.38 277 VAL A N 1
ATOM 1988 C CA . VAL A 1 277 ? -22.530 8.251 30.760 1.00 47.38 277 VAL A CA 1
ATOM 1989 C C . VAL A 1 277 ? -22.446 8.818 32.177 1.00 47.38 277 VAL A C 1
ATOM 1991 O O . VAL A 1 277 ? -22.508 8.059 33.144 1.00 47.38 277 VAL A O 1
ATOM 1994 N N . GLY A 1 278 ? -22.184 10.119 32.268 1.00 40.16 278 GLY A N 1
ATOM 1995 C CA . GLY A 1 278 ? -22.325 10.925 33.475 1.00 40.16 278 GLY A CA 1
ATOM 1996 C C . GLY A 1 278 ? -23.571 11.776 33.353 1.00 40.16 278 GLY A C 1
ATOM 1997 O O . GLY A 1 278 ? -23.798 12.288 32.232 1.00 40.16 278 GLY A O 1
#